Protein 1XHF (pdb70)

Foldseek 3Di:
DAAEEEEADQPVVVVVVVCVLVVVVVHHYHYHQDLVSVVCVVPDDHQEYEEADGPPHGPLVSLLVCVVPDLHAYYEYQPPDDVVQVSSVVSPHPHYHYPPGDSVVVVVVVVVSSVVD/DAAEEEEADQDPVVLVVVCVLVVVVRHHYHYHQDLVSVVCVVPDDHQEYEEADGPDHGVLVSLLVCVVPDLHAYYEYQPPDDVVQVSSVVSPHPHYHYPPGDSVVVVVVVVVSSVVD

CATH classification: 3.40.50.2300

InterPro domains:
  IPR001789 Signal transduction response regulator, receiver domain [PF00072] (6-113)
  IPR001789 Signal transduction response regulator, receiver domain [PS50110] (5-118)
  IPR001789 Signal transduction response regulator, receiver domain [SM00448] (4-114)
  IPR001867 OmpR/PhoB-type DNA-binding domain [PF00486] (156-232)
  IPR001867 OmpR/PhoB-type DNA-binding domain [PS51755] (134-234)
  IPR001867 OmpR/PhoB-type DNA-binding domain [SM00862] (156-232)
  IPR001867 OmpR/PhoB-type DNA-binding domain [cd00383] (142-232)
  IPR011006 CheY-like superfamily [SSF52172] (2-126)
  IPR016032 Signal transduction response regulator, C-terminal effector [SSF46894] (136-234)
  IPR036388 Winged helix-like DNA-binding domain superfamily [G3DSA:1.10.10.10] (125-234)
  IPR039420 Transcriptional regulatory protein WalR-like [PTHR48111] (6-232)

Organism: Escherichia coli (strain K12) (NCBI:txid83333)

B-factor: mean 29.17, std 8.05, range [15.21, 60.65]

Nearest PDB structures (foldseek):
  1nxo-assembly1_A-2  TM=9.312E-01  e=4.079E-11  Streptococcus pneumoniae TIGR4
  1nxs-assembly1_A-2  TM=9.285E-01  e=6.468E-11  Streptococcus pneumoniae TIGR4
  1ys6-assembly1_A  TM=9.002E-01  e=1.526E-09  Mycobacterium tuberculosis
  3eq2-assembly1_A  TM=8.711E-01  e=6.112E-07  Pseudomonas aeruginosa
  5m7n-assembly1_B  TM=8.661E-01  e=7.954E-07  Brucella abortus str. 2308 A

Radius of gyration: 18.22 Å; Cα contacts (8 Å, |Δi|>4): 392; chains: 2; bounding box: 34×49×43 Å

Structure (mmCIF, N/CA/C/O backbone):
data_1XHF
#
_entry.id   1XHF
#
_cell.length_a   86.169
_cell.length_b   86.169
_cell.length_c   213.082
_cell.angle_alpha   90.00
_cell.angle_beta   90.00
_cell.angle_gamma   120.00
#
_symmetry.space_group_name_H-M   'P 65 2 2'
#
loop_
_entity.id
_entity.type
_entity.pdbx_description
1 polymer 'Aerobic respiration control protein arcA'
2 non-polymer 'MAGNESIUM ION'
3 non-polymer 'BERYLLIUM TRIFLUORIDE ION'
4 non-polymer 'BERYLLIUM TETRAFLUORIDE ION'
5 non-polymer 'BERYLLIUM DIFLUORIDE'
6 water water
#
loop_
_atom_site.group_PDB
_atom_site.id
_atom_site.type_symbol
_atom_site.label_atom_id
_atom_site.label_alt_id
_atom_site.label_comp_id
_atom_site.label_asym_id
_atom_site.label_entity_id
_atom_site.label_seq_id
_atom_site.pdbx_PDB_ins_code
_atom_site.Cartn_x
_atom_site.Cartn_y
_atom_site.Cartn_z
_atom_site.occupancy
_atom_site.B_iso_or_equiv
_atom_site.auth_seq_id
_atom_site.auth_comp_id
_atom_site.auth_asym_id
_atom_site.auth_atom_id
_atom_site.pdbx_PDB_model_num
ATOM 1 N N . GLN A 1 2 ? -18.536 19.096 -24.109 1.00 48.72 2 GLN A N 1
ATOM 2 C CA . GLN A 1 2 ? -18.754 17.658 -24.502 1.00 48.33 2 GLN A CA 1
ATOM 3 C C . GLN A 1 2 ? -20.254 17.464 -24.760 1.00 47.53 2 GLN A C 1
ATOM 4 O O . GLN A 1 2 ? -21.083 18.110 -24.098 1.00 48.19 2 GLN A O 1
ATOM 6 N N . THR A 1 3 ? -20.614 16.640 -25.750 1.00 46.41 3 THR A N 1
ATOM 7 C CA . THR A 1 3 ? -22.039 16.332 -25.990 1.00 44.55 3 THR A CA 1
ATOM 8 C C . THR A 1 3 ? -22.413 15.091 -25.159 1.00 41.49 3 THR A C 1
ATOM 9 O O . THR A 1 3 ? -21.671 14.106 -25.145 1.00 39.98 3 THR A O 1
ATOM 13 N N . PRO A 1 4 ? -23.515 15.172 -24.412 1.00 38.72 4 PRO A N 1
ATOM 14 C CA . PRO A 1 4 ? -23.855 14.114 -23.448 1.00 37.03 4 PRO A CA 1
ATOM 15 C C . PRO A 1 4 ? -24.086 12.740 -24.095 1.00 34.55 4 PRO A C 1
ATOM 16 O O . PRO A 1 4 ? -24.759 12.635 -25.110 1.00 33.42 4 PRO A O 1
ATOM 20 N N . HIS A 1 5 ? -23.513 11.708 -23.494 1.00 33.28 5 HIS A N 1
ATOM 21 C CA . HIS A 1 5 ? -23.796 10.313 -23.893 1.00 33.20 5 HIS A CA 1
ATOM 22 C C . HIS A 1 5 ? -24.742 9.606 -22.907 1.00 31.04 5 HIS A C 1
ATOM 23 O O . HIS A 1 5 ? -24.398 9.422 -21.735 1.00 28.78 5 HIS A O 1
ATOM 30 N N . ILE A 1 6 ? -25.920 9.223 -23.408 1.00 29.61 6 ILE A N 1
ATOM 31 C CA . ILE A 1 6 ? -26.960 8.558 -22.620 1.00 28.34 6 ILE A CA 1
ATOM 32 C C . ILE A 1 6 ? -26.961 7.077 -22.964 1.00 27.47 6 ILE A C 1
ATOM 33 O O . ILE A 1 6 ? -26.997 6.739 -24.155 1.00 25.96 6 ILE A O 1
ATOM 38 N N . LEU A 1 7 ? -26.913 6.218 -21.938 1.00 23.55 7 LEU A N 1
ATOM 39 C CA . LEU A 1 7 ? -27.120 4.801 -22.137 1.00 22.50 7 LEU A CA 1
ATOM 40 C C . LEU A 1 7 ? -28.522 4.432 -21.687 1.00 23.15 7 LEU A C 1
ATOM 41 O O . LEU A 1 7 ? -28.838 4.584 -20.496 1.00 23.04 7 LEU A O 1
ATOM 46 N N . ILE A 1 8 ? -29.357 3.951 -22.613 1.00 21.49 8 ILE A N 1
ATOM 47 C CA . ILE A 1 8 ? -30.714 3.565 -22.265 1.00 22.87 8 ILE A CA 1
ATOM 48 C C . ILE A 1 8 ? -30.790 2.027 -22.191 1.00 23.70 8 ILE A C 1
ATOM 49 O O . ILE A 1 8 ? -30.477 1.320 -23.171 1.00 23.62 8 ILE A O 1
ATOM 54 N N . VAL A 1 9 ? -31.166 1.509 -21.026 1.00 22.48 9 VAL A N 1
ATOM 55 C CA . VAL A 1 9 ? -31.236 0.062 -20.821 1.00 20.87 9 VAL A CA 1
ATOM 56 C C . VAL A 1 9 ? -32.700 -0.258 -20.740 1.00 21.31 9 VAL A C 1
ATOM 57 O O . VAL A 1 9 ? -33.354 0.061 -19.733 1.00 21.65 9 VAL A O 1
ATOM 61 N N . GLU A 1 10 ? -33.239 -0.826 -21.815 1.00 20.51 10 GLU A N 1
ATOM 62 C CA . GLU A 1 10 ? -34.692 -0.961 -21.959 1.00 21.26 10 GLU A CA 1
ATOM 63 C C . GLU A 1 10 ? -34.968 -2.088 -22.983 1.00 20.69 10 GLU A C 1
ATOM 64 O O . GLU A 1 10 ? -34.414 -2.086 -24.074 1.00 19.84 10 GLU A O 1
ATOM 70 N N . ASP A 1 11 ? -35.788 -3.063 -22.623 1.00 21.70 11 ASP A N 1
ATOM 71 C CA . ASP A 1 11 ? -35.968 -4.247 -23.466 1.00 22.61 11 ASP A CA 1
ATOM 72 C C . ASP A 1 11 ? -37.236 -4.169 -24.324 1.00 23.98 11 ASP A C 1
ATOM 73 O O . ASP A 1 11 ? -37.443 -5.013 -25.197 1.00 24.67 11 ASP A O 1
ATOM 78 N N . GLU A 1 12 ? -38.107 -3.195 -24.060 1.00 23.41 12 GLU A N 1
ATOM 79 C CA . GLU A 1 12 ? -39.282 -3.051 -24.913 1.00 25.05 12 GLU A CA 1
ATOM 80 C C . GLU A 1 12 ? -38.914 -2.108 -26.043 1.00 25.00 12 GLU A C 1
ATOM 81 O O . GLU A 1 12 ? -38.606 -0.930 -25.809 1.00 22.99 12 GLU A O 1
ATOM 87 N N . LEU A 1 13 ? -38.904 -2.604 -27.275 1.00 24.53 13 LEU A N 1
ATOM 88 C CA . LEU A 1 13 ? -38.274 -1.789 -28.327 1.00 27.47 13 LEU A CA 1
ATOM 89 C C . LEU A 1 13 ? -39.059 -0.528 -28.715 1.00 27.70 13 LEU A C 1
ATOM 90 O O . LEU A 1 13 ? -38.475 0.440 -29.180 1.00 27.35 13 LEU A O 1
ATOM 95 N N . VAL A 1 14 ? -40.371 -0.529 -28.533 1.00 28.80 14 VAL A N 1
ATOM 96 C CA . VAL A 1 14 ? -41.137 0.686 -28.869 1.00 31.14 14 VAL A CA 1
ATOM 97 C C . VAL A 1 14 ? -40.838 1.762 -27.844 1.00 30.73 14 VAL A C 1
ATOM 98 O O . VAL A 1 14 ? -40.531 2.882 -28.212 1.00 31.56 14 VAL A O 1
ATOM 102 N N . THR A 1 15 ? -40.877 1.402 -26.562 1.00 30.28 15 THR A N 1
ATOM 103 C CA . THR A 1 15 ? -40.381 2.298 -25.521 1.00 29.05 15 THR A CA 1
ATOM 104 C C . THR A 1 15 ? -38.964 2.782 -25.788 1.00 30.05 15 THR A C 1
ATOM 105 O O . THR A 1 15 ? -38.671 3.990 -25.678 1.00 30.94 15 THR A O 1
ATOM 109 N N . ARG A 1 16 ? -38.060 1.860 -26.125 1.00 29.14 16 ARG A N 1
ATOM 110 C CA . ARG A 1 16 ? -36.685 2.268 -26.301 1.00 28.25 16 ARG A CA 1
ATOM 111 C C . ARG A 1 16 ? -36.508 3.185 -27.503 1.00 30.75 16 ARG A C 1
ATOM 112 O O . ARG A 1 16 ? -35.641 4.071 -27.490 1.00 31.88 16 ARG A O 1
ATOM 120 N N . ASN A 1 17 ? -37.278 2.933 -28.559 1.00 32.14 17 ASN A N 1
ATOM 121 C CA . ASN A 1 17 ? -37.177 3.742 -29.774 1.00 34.59 17 ASN A CA 1
ATOM 122 C C . ASN A 1 17 ? -37.662 5.169 -29.471 1.00 33.89 17 ASN A C 1
ATOM 123 O O . ASN A 1 17 ? -37.060 6.140 -29.897 1.00 33.36 17 ASN A O 1
ATOM 128 N N . THR A 1 18 ? -38.733 5.259 -28.701 1.00 33.93 18 THR A N 1
ATOM 129 C CA . THR A 1 18 ? -39.271 6.521 -28.236 1.00 34.86 18 THR A CA 1
ATOM 130 C C . THR A 1 18 ? -38.286 7.294 -27.352 1.00 35.90 18 THR A C 1
ATOM 131 O O . THR A 1 18 ? -38.118 8.498 -27.541 1.00 36.32 18 THR A O 1
ATOM 135 N N . LEU A 1 19 ? -37.622 6.606 -26.402 1.00 34.99 19 LEU A N 1
ATOM 136 C CA . LEU A 1 19 ? -36.576 7.238 -25.578 1.00 33.06 19 LEU A CA 1
ATOM 137 C C . LEU A 1 19 ? -35.436 7.716 -26.415 1.00 32.35 19 LEU A C 1
ATOM 138 O O . LEU A 1 19 ? -34.879 8.797 -26.157 1.00 32.13 19 LEU A O 1
ATOM 143 N N . LYS A 1 20 ? -35.040 6.882 -27.369 1.00 31.88 20 LYS A N 1
ATOM 144 C CA . LYS A 1 20 ? -33.942 7.220 -28.257 1.00 34.07 20 LYS A CA 1
ATOM 145 C C . LYS A 1 20 ? -34.257 8.491 -29.043 1.00 34.71 20 LYS A C 1
ATOM 146 O O . LYS A 1 20 ? -33.362 9.254 -29.379 1.00 34.96 20 LYS A O 1
ATOM 152 N N . SER A 1 21 ? -35.530 8.709 -29.348 1.00 35.58 21 SER A N 1
ATOM 153 C CA . SER A 1 21 ? -35.862 9.839 -30.223 1.00 37.36 21 SER A CA 1
ATOM 154 C C . SER A 1 21 ? -36.088 11.070 -29.349 1.00 36.12 21 SER A C 1
ATOM 155 O O . SER A 1 21 ? -35.659 12.177 -29.700 1.00 36.74 21 SER A O 1
ATOM 158 N N . ILE A 1 22 ? -36.714 10.856 -28.190 1.00 34.45 22 ILE A N 1
ATOM 159 C CA . ILE A 1 22 ? -36.758 11.879 -27.165 1.00 33.07 22 ILE A CA 1
ATOM 160 C C . ILE A 1 22 ? -35.367 12.437 -26.871 1.00 33.95 22 ILE A C 1
ATOM 161 O O . ILE A 1 22 ? -35.183 13.661 -26.881 1.00 34.21 22 ILE A O 1
ATOM 166 N N . PHE A 1 23 ? -34.372 11.581 -26.653 1.00 33.09 23 PHE A N 1
ATOM 167 C CA . PHE A 1 23 ? -33.068 12.138 -26.277 1.00 32.93 23 PHE A CA 1
ATOM 168 C C . PHE A 1 23 ? -32.283 12.678 -27.441 1.00 34.42 23 PHE A C 1
ATOM 169 O O . PHE A 1 23 ? -31.436 13.570 -27.259 1.00 34.58 23 PHE A O 1
ATOM 177 N N . GLU A 1 24 ? -32.522 12.131 -28.637 1.00 36.07 24 GLU A N 1
ATOM 178 C CA . GLU A 1 24 ? -31.853 12.673 -29.833 1.00 36.07 24 GLU A CA 1
ATOM 179 C C . GLU A 1 24 ? -32.377 14.078 -30.134 1.00 34.80 24 GLU A C 1
ATOM 180 O O . GLU A 1 24 ? -31.596 14.969 -30.425 1.00 33.94 24 GLU A O 1
ATOM 186 N N . ALA A 1 25 ? -33.687 14.273 -29.972 1.00 34.51 25 ALA A N 1
ATOM 187 C CA . ALA A 1 25 ? -34.298 15.592 -30.029 1.00 35.84 25 ALA A CA 1
ATOM 188 C C . ALA A 1 25 ? -33.709 16.598 -29.017 1.00 37.05 25 ALA A C 1
ATOM 189 O O . ALA A 1 25 ? -34.033 17.813 -29.081 1.00 37.45 25 ALA A O 1
ATOM 191 N N . GLU A 1 26 ? -32.891 16.092 -28.082 1.00 35.77 26 GLU A N 1
ATOM 192 C CA . GLU A 1 26 ? -32.153 16.930 -27.136 1.00 36.47 26 GLU A CA 1
ATOM 193 C C . GLU A 1 26 ? -30.745 17.155 -27.626 1.00 35.34 26 GLU A C 1
ATOM 194 O O . GLU A 1 26 ? -29.982 17.841 -26.986 1.00 35.84 26 GLU A O 1
ATOM 200 N N . GLY A 1 27 ? -30.383 16.564 -28.755 1.00 35.88 27 GLY A N 1
ATOM 201 C CA . GLY A 1 27 ? -29.008 16.684 -29.213 1.00 35.34 27 GLY A CA 1
ATOM 202 C C . GLY A 1 27 ? -28.029 15.735 -28.548 1.00 36.76 27 GLY A C 1
ATOM 203 O O . GLY A 1 27 ? -26.816 15.880 -28.731 1.00 36.80 27 GLY A O 1
ATOM 204 N N . TYR A 1 28 ? -28.532 14.750 -27.788 1.00 35.90 28 TYR A N 1
ATOM 205 C CA . TYR A 1 28 ? -27.646 13.812 -27.110 1.00 34.94 28 TYR A CA 1
ATOM 206 C C . TYR A 1 28 ? -27.275 12.638 -28.039 1.00 34.31 28 TYR A C 1
ATOM 207 O O . TYR A 1 28 ? -28.017 12.310 -28.950 1.00 33.39 28 TYR A O 1
ATOM 216 N N . ASP A 1 29 ? -26.128 12.016 -27.790 1.00 34.49 29 ASP A N 1
ATOM 217 C CA . ASP A 1 29 ? -25.801 10.719 -28.361 1.00 35.76 29 ASP A CA 1
ATOM 218 C C . ASP A 1 29 ? -26.406 9.580 -27.516 1.00 35.79 29 ASP A C 1
ATOM 219 O O . ASP A 1 29 ? -26.186 9.517 -26.307 1.00 35.23 29 ASP A O 1
ATOM 224 N N . VAL A 1 30 ? -27.124 8.667 -28.165 1.00 34.29 30 VAL A N 1
ATOM 225 C CA . VAL A 1 30 ? -27.861 7.638 -27.462 1.00 32.35 30 VAL A CA 1
ATOM 226 C C . VAL A 1 30 ? -27.289 6.258 -27.711 1.00 33.24 30 VAL A C 1
ATOM 227 O O . VAL A 1 30 ? -27.191 5.818 -28.866 1.00 34.03 30 VAL A O 1
ATOM 231 N N . PHE A 1 31 ? -26.894 5.587 -26.627 1.00 32.02 31 PHE A N 1
ATOM 232 C CA . PHE A 1 31 ? -26.479 4.188 -26.650 1.00 31.22 31 PHE A CA 1
ATOM 233 C C . PHE A 1 31 ? -27.589 3.300 -26.071 1.00 31.27 31 PHE A C 1
ATOM 234 O O . PHE A 1 31 ? -28.334 3.731 -25.196 1.00 31.25 31 PHE A O 1
ATOM 242 N N . GLU A 1 32 ? -27.679 2.060 -26.553 1.00 29.35 32 GLU A N 1
ATOM 243 C CA . GLU A 1 32 ? -28.817 1.197 -26.273 1.00 28.36 32 GLU A CA 1
ATOM 244 C C . GLU A 1 32 ? -28.350 -0.164 -25.786 1.00 27.44 32 GLU A C 1
ATOM 245 O O . GLU A 1 32 ? -27.371 -0.708 -26.306 1.00 26.98 32 GLU A O 1
ATOM 251 N N . ALA A 1 33 ? -29.054 -0.701 -24.793 1.00 25.85 33 ALA A N 1
ATOM 252 C CA . ALA A 1 33 ? -28.758 -2.006 -24.208 1.00 24.45 33 ALA A CA 1
ATOM 253 C C . ALA A 1 33 ? -30.089 -2.610 -23.808 1.00 23.72 33 ALA A C 1
ATOM 254 O O . ALA A 1 33 ? -30.997 -1.890 -23.434 1.00 22.57 33 ALA A O 1
ATOM 256 N N . THR A 1 34 ? -30.234 -3.922 -23.933 1.00 22.02 34 THR A N 1
ATOM 257 C CA . THR A 1 34 ? -31.437 -4.573 -23.429 1.00 22.80 34 THR A CA 1
ATOM 258 C C . THR A 1 34 ? -31.158 -5.366 -22.184 1.00 21.65 34 THR A C 1
ATOM 259 O O . THR A 1 34 ? -32.081 -5.929 -21.620 1.00 22.66 34 THR A O 1
ATOM 263 N N . ASP A 1 35 ? -29.893 -5.453 -21.763 1.00 20.91 35 ASP A N 1
ATOM 264 C CA . ASP A 1 35 ? -29.566 -6.228 -20.565 1.00 21.36 35 ASP A CA 1
ATOM 265 C C . ASP A 1 35 ? -28.218 -5.851 -19.995 1.00 21.57 35 ASP A C 1
ATOM 266 O O . ASP A 1 35 ? -27.534 -4.969 -20.503 1.00 22.33 35 ASP A O 1
ATOM 271 N N . GLY A 1 36 ? -27.850 -6.530 -18.923 1.00 21.81 36 GLY A N 1
ATOM 272 C CA . GLY A 1 36 ? -26.654 -6.200 -18.178 1.00 22.50 36 GLY A CA 1
ATOM 273 C C . GLY A 1 36 ? -25.371 -6.516 -18.896 1.00 23.91 36 GLY A C 1
ATOM 274 O O . GLY A 1 36 ? -24.439 -5.741 -18.785 1.00 24.81 36 GLY A O 1
ATOM 275 N N . ALA A 1 37 ? -25.307 -7.639 -19.624 1.00 23.61 37 ALA A N 1
ATOM 276 C CA . ALA A 1 37 ? -24.132 -7.947 -20.451 1.00 23.02 37 ALA A CA 1
ATOM 277 C C . ALA A 1 37 ? -23.881 -6.854 -21.478 1.00 22.74 37 ALA A C 1
ATOM 278 O O . ALA A 1 37 ? -22.769 -6.391 -21.613 1.00 24.00 37 ALA A O 1
ATOM 280 N N . GLU A 1 38 ? -24.920 -6.401 -22.174 1.00 22.99 38 GLU A N 1
ATOM 281 C CA . GLU A 1 38 ? -24.738 -5.310 -23.150 1.00 25.66 38 GLU A CA 1
ATOM 282 C C . GLU A 1 38 ? -24.413 -3.975 -22.457 1.00 26.39 38 GLU A C 1
ATOM 283 O O . GLU A 1 38 ? -23.536 -3.219 -22.908 1.00 24.06 38 GLU A O 1
ATOM 297 N N . HIS A 1 40 ? -22.802 -3.500 -19.582 1.00 27.56 40 HIS A N 1
ATOM 298 C CA . HIS A 1 40 ? -21.411 -3.519 -19.123 1.00 30.77 40 HIS A CA 1
ATOM 299 C C . HIS A 1 40 ? -20.420 -3.337 -20.281 1.00 32.12 40 HIS A C 1
ATOM 300 O O . HIS A 1 40 ? -19.410 -2.638 -20.146 1.00 32.71 40 HIS A O 1
ATOM 307 N N . GLN A 1 41 ? -20.723 -3.923 -21.435 1.00 32.55 41 GLN A N 1
ATOM 308 C CA . GLN A 1 41 ? -19.893 -3.720 -22.614 1.00 33.08 41 GLN A CA 1
ATOM 309 C C . GLN A 1 41 ? -19.885 -2.260 -23.075 1.00 32.56 41 GLN A C 1
ATOM 310 O O . GLN A 1 41 ? -18.847 -1.739 -23.460 1.00 33.14 41 GLN A O 1
ATOM 316 N N . ILE A 1 42 ? -21.035 -1.604 -23.074 1.00 30.95 42 ILE A N 1
ATOM 317 C CA . ILE A 1 42 ? -21.069 -0.208 -23.510 1.00 30.00 42 ILE A CA 1
ATOM 318 C C . ILE A 1 42 ? -20.364 0.694 -22.504 1.00 30.82 42 ILE A C 1
ATOM 319 O O . ILE A 1 42 ? -19.716 1.649 -22.893 1.00 29.47 42 ILE A O 1
ATOM 324 N N . LEU A 1 43 ? -20.483 0.382 -21.215 1.00 31.68 43 LEU A N 1
ATOM 325 C CA . LEU A 1 43 ? -19.762 1.145 -20.188 1.00 34.33 43 LEU A CA 1
ATOM 326 C C . LEU A 1 43 ? -18.223 1.029 -20.297 1.00 36.45 43 LEU A C 1
ATOM 327 O O . LEU A 1 43 ? -17.517 2.017 -20.022 1.00 37.51 43 LEU A O 1
ATOM 332 N N . SER A 1 44 ? -17.704 -0.152 -20.662 1.00 38.14 44 SER A N 1
ATOM 333 C CA . SER A 1 44 ? -16.244 -0.297 -20.856 1.00 39.64 44 SER A CA 1
ATOM 334 C C . SER A 1 44 ? -15.734 0.370 -22.129 1.00 39.70 44 SER A C 1
ATOM 335 O O . SER A 1 44 ? -14.593 0.756 -22.171 1.00 40.94 44 SER A O 1
ATOM 338 N N . GLU A 1 45 ? -16.559 0.496 -23.160 1.00 39.53 45 GLU A N 1
ATOM 339 C CA . GLU A 1 45 ? -16.086 0.973 -24.458 1.00 40.73 45 GLU A CA 1
ATOM 340 C C . GLU A 1 45 ? -16.320 2.473 -24.669 1.00 41.09 45 GLU A C 1
ATOM 341 O O . GLU A 1 45 ? -15.631 3.118 -25.465 1.00 41.32 45 GLU A O 1
ATOM 347 N N . TYR A 1 46 ? -17.328 3.030 -24.010 1.00 39.36 46 TYR A N 1
ATOM 348 C CA . TYR A 1 46 ? -17.675 4.413 -24.265 1.00 39.42 46 TYR A CA 1
ATOM 349 C C . TYR A 1 46 ? -17.730 5.187 -22.981 1.00 39.33 46 TYR A C 1
ATOM 350 O O . TYR A 1 46 ? -17.736 4.612 -21.889 1.00 39.08 46 TYR A O 1
ATOM 359 N N . ASP A 1 47 ? -17.774 6.505 -23.135 1.00 39.59 47 ASP A N 1
ATOM 360 C CA . ASP A 1 47 ? -17.970 7.418 -22.018 1.00 39.55 47 ASP A CA 1
ATOM 361 C C . ASP A 1 47 ? -19.424 7.782 -21.839 1.00 36.33 47 ASP A C 1
ATOM 362 O O . ASP A 1 47 ? -20.013 8.504 -22.658 1.00 37.65 47 ASP A O 1
ATOM 367 N N . ILE A 1 48 ? -20.015 7.273 -20.772 1.00 32.37 48 ILE A N 1
ATOM 368 C CA . ILE A 1 48 ? -21.456 7.416 -20.592 1.00 28.38 48 ILE A CA 1
ATOM 369 C C . ILE A 1 48 ? -21.683 8.412 -19.471 1.00 27.01 48 ILE A C 1
ATOM 370 O O . ILE A 1 48 ? -21.078 8.291 -18.411 1.00 26.24 48 ILE A O 1
ATOM 375 N N . ASN A 1 49 ? -22.539 9.394 -19.714 1.00 26.06 49 ASN A N 1
ATOM 376 C CA . ASN A 1 49 ? -22.812 10.441 -18.712 1.00 27.08 49 ASN A CA 1
ATOM 377 C C . ASN A 1 49 ? -24.098 10.206 -17.916 1.00 25.60 49 ASN A C 1
ATOM 378 O O . ASN A 1 49 ? -24.241 10.723 -16.833 1.00 27.27 49 ASN A O 1
ATOM 383 N N . LEU A 1 50 ? -25.014 9.426 -18.464 1.00 24.77 50 LEU A N 1
ATOM 384 C CA . LEU A 1 50 ? -26.293 9.162 -17.817 1.00 23.96 50 LEU A CA 1
ATOM 385 C C . LEU A 1 50 ? -26.789 7.766 -18.244 1.00 23.24 50 LEU A C 1
ATOM 386 O O . LEU A 1 50 ? -26.749 7.421 -19.436 1.00 20.88 50 LEU A O 1
ATOM 391 N N . VAL A 1 51 ? -27.274 6.997 -17.272 1.00 22.65 51 VAL A N 1
ATOM 392 C CA . VAL A 1 51 ? -27.898 5.704 -17.529 1.00 20.77 51 VAL A CA 1
ATOM 393 C C . VAL A 1 51 ? -29.372 5.815 -17.205 1.00 20.08 51 VAL A C 1
ATOM 394 O O . VAL A 1 51 ? -29.746 6.282 -16.126 1.00 20.18 51 VAL A O 1
ATOM 398 N N . ILE A 1 52 ? -30.222 5.451 -18.153 1.00 19.55 52 ILE A N 1
ATOM 399 C CA . ILE A 1 52 ? -31.646 5.376 -17.910 1.00 19.06 52 ILE A CA 1
ATOM 400 C C . ILE A 1 52 ? -31.940 3.876 -17.804 1.00 19.66 52 ILE A C 1
ATOM 401 O O . ILE A 1 52 ? -31.677 3.122 -18.742 1.00 16.81 52 ILE A O 1
ATOM 414 N N . ASP A 1 54 ? -34.417 0.620 -17.059 1.00 19.52 54 ASP A N 1
ATOM 415 C CA . ASP A 1 54 ? -35.686 -0.059 -16.928 1.00 20.02 54 ASP A CA 1
ATOM 416 C C . ASP A 1 54 ? -35.529 -1.155 -15.862 1.00 20.08 54 ASP A C 1
ATOM 417 O O . ASP A 1 54 ? -34.424 -1.531 -15.546 1.00 20.01 54 ASP A O 1
ATOM 422 N N . ILE A 1 55 ? -36.609 -1.630 -15.252 1.00 19.80 55 ILE A N 1
ATOM 423 C CA . ILE A 1 55 ? -36.454 -2.638 -14.204 1.00 20.18 55 ILE A CA 1
ATOM 424 C C . ILE A 1 55 ? -36.696 -4.075 -14.697 1.00 22.30 55 ILE A C 1
ATOM 425 O O . ILE A 1 55 ? -35.868 -4.930 -14.464 1.00 20.84 55 ILE A O 1
ATOM 430 N N . ASN A 1 56 ? -37.808 -4.326 -15.392 1.00 23.05 56 ASN A N 1
ATOM 431 C CA . ASN A 1 56 ? -38.110 -5.668 -15.891 1.00 25.17 56 ASN A CA 1
ATOM 432 C C . ASN A 1 56 ? -37.369 -5.839 -17.188 1.00 24.02 56 ASN A C 1
ATOM 433 O O . ASN A 1 56 ? -37.686 -5.162 -18.196 1.00 21.74 56 ASN A O 1
ATOM 438 N N . LEU A 1 57 ? -36.361 -6.704 -17.142 1.00 21.97 57 LEU A N 1
ATOM 439 C CA . LEU A 1 57 ? -35.429 -6.894 -18.240 1.00 22.48 57 LEU A CA 1
ATOM 440 C C . LEU A 1 57 ? -35.263 -8.411 -18.482 1.00 25.04 57 LEU A C 1
ATOM 441 O O . LEU A 1 57 ? -35.702 -9.239 -17.654 1.00 25.30 57 LEU A O 1
ATOM 446 N N . PRO A 1 58 ? -34.641 -8.803 -19.589 1.00 25.58 58 PRO A N 1
ATOM 447 C CA . PRO A 1 58 ? -34.319 -10.230 -19.757 1.00 27.52 58 PRO A CA 1
ATOM 448 C C . PRO A 1 58 ? -33.077 -10.454 -18.885 1.00 28.78 58 PRO A C 1
ATOM 449 O O . PRO A 1 58 ? -32.153 -9.616 -18.856 1.00 32.28 58 PRO A O 1
ATOM 453 N N . GLY A 1 59 ? -33.021 -11.518 -18.126 1.00 28.47 59 GLY A N 1
ATOM 454 C CA . GLY A 1 59 ? -31.856 -11.653 -17.258 1.00 24.11 59 GLY A CA 1
ATOM 455 C C . GLY A 1 59 ? -32.020 -10.894 -15.950 1.00 22.05 59 GLY A C 1
ATOM 456 O O . GLY A 1 59 ? -33.094 -10.858 -15.376 1.00 21.98 59 GLY A O 1
ATOM 457 N N . LYS A 1 60 ? -30.946 -10.315 -15.451 1.00 20.85 60 LYS A N 1
ATOM 458 C CA . LYS A 1 60 ? -31.005 -9.620 -14.166 1.00 22.96 60 LYS A CA 1
ATOM 459 C C . LYS A 1 60 ? -31.937 -8.403 -14.239 1.00 22.43 60 LYS A C 1
ATOM 460 O O . LYS A 1 60 ? -31.957 -7.690 -15.266 1.00 20.80 60 LYS A O 1
ATOM 466 N N . ASN A 1 61 ? -32.704 -8.162 -13.171 1.00 20.14 61 ASN A N 1
ATOM 467 C CA . ASN A 1 61 ? -33.574 -6.985 -13.160 1.00 19.03 61 ASN A CA 1
ATOM 468 C C . ASN A 1 61 ? -32.741 -5.705 -12.966 1.00 17.20 61 ASN A C 1
ATOM 469 O O . ASN A 1 61 ? -31.626 -5.746 -12.432 1.00 15.40 61 ASN A O 1
ATOM 474 N N . GLY A 1 62 ? -33.294 -4.578 -13.391 1.00 16.73 62 GLY A N 1
ATOM 475 C CA . GLY A 1 62 ? -32.607 -3.291 -13.333 1.00 16.79 62 GLY A CA 1
ATOM 476 C C . GLY A 1 62 ? -32.282 -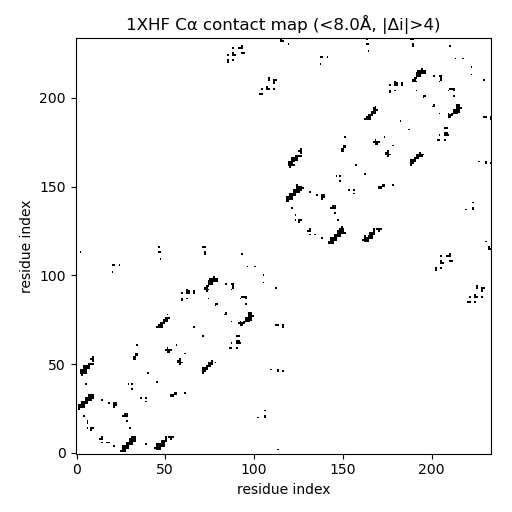2.750 -11.944 1.00 18.66 62 GLY A C 1
ATOM 477 O O . GLY A 1 62 ? -31.359 -1.949 -11.831 1.00 19.60 62 GLY A O 1
ATOM 478 N N . LEU A 1 63 ? -33.012 -3.160 -10.900 1.00 17.64 63 LEU A N 1
ATOM 479 C CA . LEU A 1 63 ? -32.648 -2.750 -9.523 1.00 18.70 63 LEU A CA 1
ATOM 480 C C . LEU A 1 63 ? -31.318 -3.399 -9.176 1.00 19.01 63 LEU A C 1
ATOM 481 O O . LEU A 1 63 ? -30.387 -2.734 -8.660 1.00 17.97 63 LEU A O 1
ATOM 486 N N . LEU A 1 64 ? -31.213 -4.701 -9.483 1.00 18.66 64 LEU A N 1
ATOM 487 C CA . LEU A 1 64 ? -29.962 -5.424 -9.243 1.00 19.94 64 LEU A CA 1
ATOM 488 C C . LEU A 1 64 ? -28.810 -4.870 -10.110 1.00 20.97 64 LEU A C 1
ATOM 489 O O . LEU A 1 64 ? -27.707 -4.665 -9.610 1.00 21.70 64 LEU A O 1
ATOM 494 N N . LEU A 1 65 ? -29.073 -4.588 -11.400 1.00 21.16 65 LEU A N 1
ATOM 495 C CA . LEU A 1 65 ? -28.036 -4.033 -12.260 1.00 20.21 65 LEU A CA 1
ATOM 496 C C . LEU A 1 65 ? -27.566 -2.648 -11.752 1.00 21.52 65 LEU A C 1
ATOM 497 O O . LEU A 1 65 ? -26.364 -2.313 -11.815 1.00 21.28 65 LEU A O 1
ATOM 502 N N . ALA A 1 66 ? -28.509 -1.839 -11.257 1.00 20.79 66 ALA A N 1
ATOM 503 C CA . ALA A 1 66 ? -28.162 -0.538 -10.676 1.00 22.76 66 ALA A CA 1
ATOM 504 C C . ALA A 1 66 ? -27.263 -0.700 -9.429 1.00 23.39 66 ALA A C 1
ATOM 505 O O . ALA A 1 66 ? -26.336 0.077 -9.208 1.00 22.44 66 ALA A O 1
ATOM 507 N N . ARG A 1 67 ? -27.582 -1.694 -8.606 1.00 23.62 67 ARG A N 1
ATOM 508 C CA . ARG A 1 67 ? -26.810 -1.979 -7.393 1.00 26.70 67 ARG A CA 1
ATOM 509 C C . ARG A 1 67 ? -25.367 -2.380 -7.755 1.00 27.58 67 ARG A C 1
ATOM 510 O O . ARG A 1 67 ? -24.396 -1.859 -7.202 1.00 27.50 67 ARG A O 1
ATOM 518 N N . GLU A 1 68 ? -25.233 -3.269 -8.726 1.00 29.77 68 GLU A N 1
ATOM 519 C CA . GLU A 1 68 ? -23.913 -3.654 -9.233 1.00 32.73 68 GLU A CA 1
ATOM 520 C C . GLU A 1 68 ? -23.168 -2.462 -9.794 1.00 33.71 68 GLU A C 1
ATOM 521 O O . GLU A 1 68 ? -21.989 -2.271 -9.491 1.00 33.04 68 GLU A O 1
ATOM 527 N N . LEU A 1 69 ? -23.856 -1.673 -10.623 1.00 33.74 69 LEU A N 1
ATOM 528 C CA . LEU A 1 69 ? -23.277 -0.470 -11.211 1.00 33.54 69 LEU A CA 1
ATOM 529 C C . LEU A 1 69 ? -22.776 0.467 -10.126 1.00 34.42 69 LEU A C 1
ATOM 530 O O . LEU A 1 69 ? -21.664 0.996 -10.207 1.00 34.74 69 LEU A O 1
ATOM 535 N N . ARG A 1 70 ? -23.577 0.662 -9.089 1.00 35.05 70 ARG A N 1
ATOM 536 C CA . ARG A 1 70 ? -23.200 1.592 -8.029 1.00 37.01 70 ARG A CA 1
ATOM 537 C C . ARG A 1 70 ? -21.985 1.175 -7.231 1.00 40.61 70 ARG A C 1
ATOM 538 O O . ARG A 1 70 ? -21.341 2.015 -6.599 1.00 40.55 70 ARG A O 1
ATOM 546 N N . GLU A 1 71 ? -21.661 -0.113 -7.261 1.00 44.30 71 GLU A N 1
ATOM 547 C CA . GLU A 1 71 ? -20.466 -0.590 -6.578 1.00 48.81 71 GLU A CA 1
ATOM 548 C C . GLU A 1 71 ? -19.221 -0.287 -7.430 1.00 49.11 71 GLU A C 1
ATOM 549 O O . GLU A 1 71 ? -18.097 -0.310 -6.943 1.00 49.62 71 GLU A O 1
ATOM 555 N N . GLN A 1 72 ? -19.435 0.026 -8.703 1.00 48.38 72 GLN A N 1
ATOM 556 C CA . GLN A 1 72 ? -18.326 0.301 -9.600 1.00 47.93 72 GLN A CA 1
ATOM 557 C C . GLN A 1 72 ? -18.223 1.769 -10.036 1.00 46.14 72 GLN A C 1
ATOM 558 O O . GLN A 1 72 ? -17.183 2.188 -10.557 1.00 45.64 72 GLN A O 1
ATOM 564 N N . ALA A 1 73 ? -19.296 2.542 -9.853 1.00 42.88 73 ALA A N 1
ATOM 565 C CA . ALA A 1 73 ? -19.391 3.842 -10.518 1.00 40.40 73 ALA A CA 1
ATOM 566 C C . ALA A 1 73 ? -20.452 4.790 -9.947 1.00 39.32 73 ALA A C 1
ATOM 567 O O . ALA A 1 73 ? -21.534 4.368 -9.527 1.00 38.58 73 ALA A O 1
ATOM 569 N N . ASN A 1 74 ? -20.132 6.079 -9.970 1.00 38.28 74 ASN A N 1
ATOM 570 C CA . ASN A 1 74 ? -21.009 7.130 -9.463 1.00 36.67 74 ASN A CA 1
ATOM 571 C C . ASN A 1 74 ? -21.811 7.797 -10.565 1.00 33.34 74 ASN A C 1
ATOM 572 O O . ASN A 1 74 ? -22.454 8.828 -10.332 1.00 31.44 74 ASN A O 1
ATOM 577 N N . VAL A 1 75 ? -21.734 7.236 -11.770 1.00 29.83 75 VAL A N 1
ATOM 578 C CA . VAL A 1 75 ? -22.453 7.776 -12.936 1.00 26.80 75 VAL A CA 1
ATOM 579 C C . VAL A 1 75 ? -23.937 8.157 -12.647 1.00 24.76 75 VAL A C 1
ATOM 580 O O . VAL A 1 75 ? -24.648 7.495 -11.897 1.00 22.16 75 VAL A O 1
ATOM 584 N N . ALA A 1 76 ? -24.396 9.232 -13.266 1.00 23.85 76 ALA A N 1
ATOM 585 C CA . ALA A 1 76 ? -25.781 9.661 -13.140 1.00 22.79 76 ALA A CA 1
ATOM 586 C C . ALA A 1 76 ? -26.731 8.530 -13.568 1.00 22.70 76 ALA A C 1
ATOM 587 O O . ALA A 1 76 ? -26.520 7.871 -14.613 1.00 21.60 76 ALA A O 1
ATOM 589 N N . LEU A 1 77 ? -27.770 8.304 -12.766 1.00 21.19 77 LEU A N 1
ATOM 590 C CA . LEU A 1 77 ? -28.663 7.195 -13.016 1.00 21.14 77 LEU A CA 1
ATOM 591 C C . LEU A 1 77 ? -30.120 7.520 -12.720 1.00 19.80 77 LEU A C 1
ATOM 592 O O . LEU A 1 77 ? -30.446 7.990 -11.644 1.00 17.61 77 LEU A O 1
ATOM 605 N N . PHE A 1 79 ? -33.993 5.644 -12.950 1.00 16.57 79 PHE A N 1
ATOM 606 C CA . PHE A 1 79 ? -34.898 4.585 -13.328 1.00 17.99 79 PHE A CA 1
ATOM 607 C C . PHE A 1 79 ? -36.023 5.182 -14.107 1.00 20.57 79 PHE A C 1
ATOM 608 O O . PHE A 1 79 ? -36.515 6.305 -13.798 1.00 18.75 79 PHE A O 1
ATOM 616 N N . LEU A 1 80 ? -36.429 4.438 -15.131 1.00 21.54 80 LEU A N 1
ATOM 617 C CA . LEU A 1 80 ? -37.584 4.801 -15.924 1.00 21.81 80 LEU A CA 1
ATOM 618 C C . LEU A 1 80 ? -38.294 3.482 -16.196 1.00 21.42 80 LEU A C 1
ATOM 619 O O . LEU A 1 80 ? -37.786 2.623 -16.944 1.00 19.77 80 LEU A O 1
ATOM 624 N N . THR A 1 81 ? -39.456 3.316 -15.574 1.00 22.18 81 THR A N 1
ATOM 625 C CA . THR A 1 81 ? -40.030 1.984 -15.406 1.00 22.81 81 THR A CA 1
ATOM 626 C C . THR A 1 81 ? -41.547 1.963 -15.180 1.00 24.25 81 THR A C 1
ATOM 627 O O . THR A 1 81 ? -42.088 2.840 -14.515 1.00 24.04 81 THR A O 1
ATOM 631 N N . GLY A 1 82 ? -42.228 0.923 -15.687 1.00 26.12 82 GLY A N 1
ATOM 632 C CA . GLY A 1 82 ? -43.638 0.686 -15.369 1.00 26.04 82 GLY A CA 1
ATOM 633 C C . GLY A 1 82 ? -43.877 0.131 -13.963 1.00 28.19 82 GLY A C 1
ATOM 634 O O . GLY A 1 82 ? -45.012 -0.169 -13.588 1.00 29.23 82 GLY A O 1
ATOM 635 N N . ARG A 1 83 ? -42.830 -0.022 -13.167 1.00 27.76 83 ARG A N 1
ATOM 636 C CA . ARG A 1 83 ? -43.028 -0.402 -11.759 1.00 31.46 83 ARG A CA 1
ATOM 637 C C . ARG A 1 83 ? -43.447 0.820 -10.941 1.00 31.90 83 ARG A C 1
ATOM 638 O O . ARG A 1 83 ? -42.616 1.433 -10.237 1.00 31.00 83 ARG A O 1
ATOM 646 N N . ASP A 1 84 ? -44.721 1.182 -11.062 1.00 32.06 84 ASP A N 1
ATOM 647 C CA . ASP A 1 84 ? -45.271 2.343 -10.356 1.00 33.61 84 ASP A CA 1
ATOM 648 C C . ASP A 1 84 ? -45.806 1.848 -9.022 1.00 32.65 84 ASP A C 1
ATOM 649 O O . ASP A 1 84 ? -47.018 1.702 -8.863 1.00 32.54 84 ASP A O 1
ATOM 654 N N . ASN A 1 85 ? -44.910 1.533 -8.092 1.00 30.20 85 ASN A N 1
ATOM 655 C CA . ASN A 1 85 ? -45.316 1.174 -6.740 1.00 29.77 85 ASN A CA 1
ATOM 656 C C . ASN A 1 85 ? -44.296 1.740 -5.781 1.00 28.73 85 ASN A C 1
ATOM 657 O O . ASN A 1 85 ? -43.157 2.034 -6.155 1.00 25.99 85 ASN A O 1
ATOM 662 N N . GLU A 1 86 ? -44.713 1.907 -4.544 1.00 27.60 86 GLU A N 1
ATOM 663 C CA . GLU A 1 86 ? -43.926 2.662 -3.599 1.00 28.13 86 GLU A CA 1
ATOM 664 C C . GLU A 1 86 ? -42.686 1.882 -3.192 1.00 26.15 86 GLU A C 1
ATOM 665 O O . GLU A 1 86 ? -41.630 2.469 -2.923 1.00 24.26 86 GLU A O 1
ATOM 671 N N . VAL A 1 87 ? -42.812 0.562 -3.104 1.00 22.80 87 VAL A N 1
ATOM 672 C CA . VAL A 1 87 ? -41.661 -0.263 -2.717 1.00 22.77 87 VAL A CA 1
ATOM 673 C C . VAL A 1 87 ? -40.498 -0.168 -3.705 1.00 22.55 87 VAL A C 1
ATOM 674 O O . VAL A 1 87 ? -39.346 0.087 -3.313 1.00 22.19 87 VAL A O 1
ATOM 678 N N . ASP A 1 88 ? -40.788 -0.342 -4.991 1.00 21.58 88 ASP A N 1
ATOM 679 C CA . ASP A 1 88 ? -39.718 -0.316 -5.980 1.00 21.17 88 ASP A CA 1
ATOM 680 C C . ASP A 1 88 ? -39.126 1.069 -6.163 1.00 19.32 88 ASP A C 1
ATOM 681 O O . ASP A 1 88 ? -37.929 1.196 -6.393 1.00 18.09 88 ASP A O 1
ATOM 686 N N . LYS A 1 89 ? -39.970 2.088 -6.065 1.00 19.43 89 LYS A N 1
ATOM 687 C CA . LYS A 1 89 ? -39.501 3.480 -6.095 1.00 22.45 89 LYS A CA 1
ATOM 688 C C . LYS A 1 89 ? -38.479 3.736 -4.983 1.00 20.91 89 LYS A C 1
ATOM 689 O O . LYS A 1 89 ? -37.336 4.165 -5.237 1.00 20.41 89 LYS A O 1
ATOM 695 N N . ILE A 1 90 ? -38.891 3.455 -3.757 1.00 20.04 90 ILE A N 1
ATOM 696 C CA . ILE A 1 90 ? -38.020 3.630 -2.618 1.00 21.54 90 ILE A CA 1
ATOM 697 C C . ILE A 1 90 ? -36.782 2.792 -2.703 1.00 20.34 90 ILE A C 1
ATOM 698 O O . ILE A 1 90 ? -35.717 3.272 -2.372 1.00 19.08 90 ILE A O 1
ATOM 703 N N . LEU A 1 91 ? -36.893 1.544 -3.177 1.00 18.89 91 LEU A N 1
ATOM 704 C CA . LEU A 1 91 ? -35.703 0.721 -3.340 1.00 18.25 91 LEU A CA 1
ATOM 705 C C . LEU A 1 91 ? -34.729 1.269 -4.363 1.00 17.36 91 LEU A C 1
ATOM 706 O O . LEU A 1 91 ? -33.514 1.194 -4.177 1.00 17.46 91 LEU A O 1
ATOM 711 N N . GLY A 1 92 ? -35.253 1.708 -5.498 1.00 16.91 92 GLY A N 1
ATOM 712 C CA . GLY A 1 92 ? -34.389 2.241 -6.536 1.00 16.40 92 GLY A CA 1
ATOM 713 C C . GLY A 1 92 ? -33.622 3.466 -6.069 1.00 17.46 92 GLY A C 1
ATOM 714 O O . GLY A 1 92 ? -32.441 3.620 -6.373 1.00 16.44 92 GLY A O 1
ATOM 715 N N . LEU A 1 93 ? -34.307 4.358 -5.360 1.00 18.03 93 LEU A N 1
ATOM 716 C CA . LEU A 1 93 ? -33.651 5.532 -4.773 1.00 18.19 93 LEU A CA 1
ATOM 717 C C . LEU A 1 93 ? -32.633 5.109 -3.712 1.00 18.37 93 LEU A C 1
ATOM 718 O O . LEU A 1 93 ? -31.479 5.582 -3.724 1.00 18.03 93 LEU A O 1
ATOM 723 N N . GLU A 1 94 ? -33.033 4.202 -2.820 1.00 17.32 94 GLU A N 1
ATOM 724 C CA . GLU A 1 94 ? -32.107 3.712 -1.791 1.00 17.29 94 GLU A CA 1
ATOM 725 C C . GLU A 1 94 ? -30.838 3.136 -2.415 1.00 17.63 94 GLU A C 1
ATOM 726 O O . GLU A 1 94 ? -29.729 3.360 -1.931 1.00 18.11 94 GLU A O 1
ATOM 732 N N . ILE A 1 95 ? -30.985 2.390 -3.498 1.00 18.34 95 ILE A N 1
ATOM 733 C CA . ILE A 1 95 ? -29.822 1.782 -4.159 1.00 19.56 95 ILE A CA 1
ATOM 734 C C . ILE A 1 95 ? -28.879 2.884 -4.715 1.00 21.02 95 ILE A C 1
ATOM 735 O O . ILE A 1 95 ? -27.703 2.636 -4.961 1.00 20.94 95 ILE A O 1
ATOM 740 N N . GLY A 1 96 ? -29.399 4.111 -4.888 1.00 20.58 96 GLY A N 1
ATOM 741 C CA . GLY A 1 96 ? -28.571 5.244 -5.296 1.00 19.91 96 GLY A CA 1
ATOM 742 C C . GLY A 1 96 ? -28.898 5.854 -6.655 1.00 20.47 96 GLY A C 1
ATOM 743 O O . GLY A 1 96 ? -28.079 6.589 -7.208 1.00 20.64 96 GLY A O 1
ATOM 744 N N . ALA A 1 97 ? -30.067 5.526 -7.223 1.00 20.32 97 ALA A N 1
ATOM 745 C CA . ALA A 1 97 ? -30.523 6.209 -8.430 1.00 19.59 97 ALA A CA 1
ATOM 746 C C . ALA A 1 97 ? -30.788 7.672 -8.060 1.00 21.06 97 ALA A C 1
ATOM 747 O O . ALA A 1 97 ? -31.384 7.960 -7.011 1.00 19.96 97 ALA A O 1
ATOM 749 N N . ASP A 1 98 ? -30.318 8.578 -8.914 1.00 20.05 98 ASP A N 1
ATOM 750 C CA . ASP A 1 98 ? -30.613 9.997 -8.757 1.00 21.30 98 ASP A CA 1
ATOM 751 C C . ASP A 1 98 ? -32.079 10.330 -9.006 1.00 20.72 98 ASP A C 1
ATOM 752 O O . ASP A 1 98 ? -32.581 11.348 -8.528 1.00 20.40 98 ASP A O 1
ATOM 757 N N . ASP A 1 99 ? -32.772 9.512 -9.770 1.00 20.50 99 ASP A N 1
ATOM 758 C CA . ASP A 1 99 ? -34.199 9.726 -9.906 1.00 20.91 99 ASP A CA 1
ATOM 759 C C . ASP A 1 99 ? -34.914 8.446 -10.224 1.00 19.85 99 ASP A C 1
ATOM 760 O O . ASP A 1 99 ? -34.297 7.461 -10.586 1.00 18.58 99 ASP A O 1
ATOM 765 N N . TYR A 1 100 ? -36.227 8.491 -10.148 1.00 17.63 100 TYR A N 1
ATOM 766 C CA . TYR A 1 100 ? -37.044 7.340 -10.439 1.00 21.11 100 TYR A CA 1
ATOM 767 C C . TYR A 1 100 ? -38.310 7.834 -11.103 1.00 21.85 100 TYR A C 1
ATOM 768 O O . TYR A 1 100 ? -39.084 8.542 -10.473 1.00 21.80 100 TYR A O 1
ATOM 777 N N . ILE A 1 101 ? -38.527 7.451 -12.355 1.00 22.10 101 ILE A N 1
ATOM 778 C CA . ILE A 1 101 ? -39.628 7.983 -13.126 1.00 22.90 101 ILE A CA 1
ATOM 779 C C . ILE A 1 101 ? -40.486 6.846 -13.627 1.00 24.18 101 ILE A C 1
ATOM 780 O O . ILE A 1 101 ? -39.968 5.822 -14.077 1.00 24.01 101 ILE A O 1
ATOM 785 N N . THR A 1 102 ? -41.802 6.994 -13.527 1.00 23.67 102 THR A N 1
ATOM 786 C CA . THR A 1 102 ? -42.681 5.906 -13.936 1.00 25.59 102 THR A CA 1
ATOM 787 C C . THR A 1 102 ? -43.224 6.116 -15.322 1.00 27.03 102 THR A C 1
ATOM 788 O O . THR A 1 102 ? -43.374 7.246 -15.786 1.00 26.33 102 THR A O 1
ATOM 792 N N . LYS A 1 103 ? -43.499 5.003 -15.987 1.00 28.56 103 LYS A N 1
ATOM 793 C CA . LYS A 1 103 ? -44.246 4.985 -17.249 1.00 30.52 103 LYS A CA 1
ATOM 794 C C . LYS A 1 103 ? -45.709 4.824 -16.889 1.00 30.48 103 LYS A C 1
ATOM 795 O O . LYS A 1 103 ? -46.029 4.073 -15.960 1.00 31.38 103 LYS A O 1
ATOM 801 N N . PRO A 1 104 ? -46.609 5.505 -17.597 1.00 31.45 104 PRO A N 1
ATOM 802 C CA . PRO A 1 104 ? -46.278 6.450 -18.680 1.00 31.44 104 PRO A CA 1
ATOM 803 C C . PRO A 1 104 ? -45.694 7.764 -18.158 1.00 30.58 104 PRO A C 1
ATOM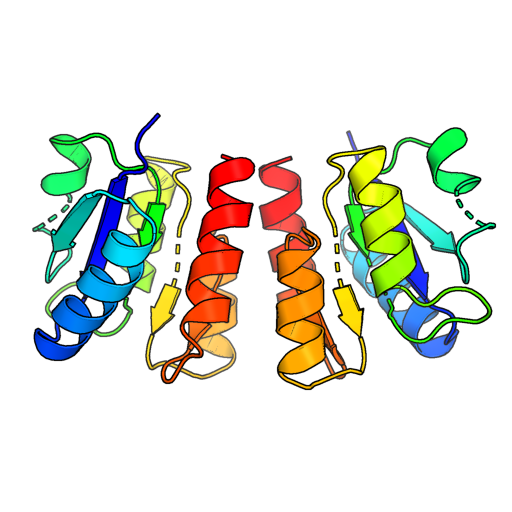 804 O O . PRO A 1 104 ? -45.995 8.198 -17.035 1.00 30.34 104 PRO A O 1
ATOM 808 N N . PHE A 1 105 ? -44.868 8.401 -18.976 1.00 30.92 105 PHE A N 1
ATOM 809 C CA . PHE A 1 105 ? -44.107 9.559 -18.512 1.00 31.80 105 PHE A CA 1
ATOM 810 C C . PHE A 1 105 ? -44.325 10.787 -19.395 1.00 31.99 105 PHE A C 1
ATOM 811 O O . PHE A 1 105 ? -44.635 10.656 -20.585 1.00 31.49 105 PHE A O 1
ATOM 819 N N . ASN A 1 106 ? -44.144 11.975 -18.816 1.00 31.78 106 ASN A N 1
ATOM 820 C CA . ASN A 1 106 ? -44.066 13.196 -19.623 1.00 31.34 106 ASN A CA 1
ATOM 821 C C . ASN A 1 106 ? -42.651 13.369 -20.149 1.00 30.16 106 ASN A C 1
ATOM 822 O O . ASN A 1 106 ? -41.693 13.457 -19.378 1.00 29.33 106 ASN A O 1
ATOM 827 N N . PRO A 1 107 ? -42.498 13.382 -21.465 1.00 29.95 107 PRO A N 1
ATOM 828 C CA . PRO A 1 107 ? -41.166 13.490 -22.054 1.00 28.91 107 PRO A CA 1
ATOM 829 C C . PRO A 1 107 ? -40.464 14.775 -21.664 1.00 29.29 107 PRO A C 1
ATOM 830 O O . PRO A 1 107 ? -39.221 14.776 -21.675 1.00 28.81 107 PRO A O 1
ATOM 834 N N . ARG A 1 108 ? -41.215 15.832 -21.324 1.00 26.84 108 ARG A N 1
ATOM 835 C CA . ARG A 1 108 ? -40.572 17.069 -20.922 1.00 27.61 108 ARG A CA 1
ATOM 836 C C . ARG A 1 108 ? -40.009 16.915 -19.521 1.00 26.30 108 ARG A C 1
ATOM 837 O O . ARG A 1 108 ? -38.904 17.345 -19.267 1.00 26.88 108 ARG A O 1
ATOM 845 N N . GLU A 1 109 ? -40.774 16.311 -18.621 1.00 25.71 109 GLU A N 1
ATOM 846 C CA . GLU A 1 109 ? -40.254 16.049 -17.289 1.00 26.25 109 GLU A CA 1
ATOM 847 C C . GLU A 1 109 ? -38.940 15.286 -17.381 1.00 26.35 109 GLU A C 1
ATOM 848 O O . GLU A 1 109 ? -37.945 15.660 -16.747 1.00 26.16 109 GLU A O 1
ATOM 854 N N . LEU A 1 110 ? -38.933 14.246 -18.215 1.00 26.19 110 LEU A N 1
ATOM 855 C CA . LEU A 1 110 ? -37.773 13.394 -18.405 1.00 24.74 110 LEU A CA 1
ATOM 856 C C . LEU A 1 110 ? -36.536 14.154 -18.912 1.00 24.25 110 LEU A C 1
ATOM 857 O O . LEU A 1 110 ? -35.454 13.999 -18.357 1.00 22.33 110 LEU A O 1
ATOM 862 N N . THR A 1 111 ? -36.682 14.991 -19.948 1.00 23.30 111 THR A N 1
ATOM 863 C CA . THR A 1 111 ? -35.513 15.678 -20.512 1.00 21.66 111 THR A CA 1
ATOM 864 C C . THR A 1 111 ? -35.026 16.756 -19.576 1.00 20.55 111 THR A C 1
ATOM 865 O O . THR A 1 111 ? -33.823 17.018 -19.471 1.00 20.73 111 THR A O 1
ATOM 869 N N . ILE A 1 112 ? -35.957 17.403 -18.891 1.00 19.83 112 ILE A N 1
ATOM 870 C CA . ILE A 1 112 ? -35.524 18.437 -17.964 1.00 20.90 112 ILE A CA 1
ATOM 871 C C . ILE A 1 112 ? -34.818 17.823 -16.756 1.00 21.26 112 ILE A C 1
ATOM 872 O O . ILE A 1 112 ? -33.771 18.312 -16.337 1.00 22.31 112 ILE A O 1
ATOM 877 N N . ARG A 1 113 ? -35.348 16.731 -16.207 1.00 21.50 113 ARG A N 1
ATOM 878 C CA . ARG A 1 113 ? -34.660 16.128 -15.060 1.00 21.96 113 ARG A CA 1
ATOM 879 C C . ARG A 1 113 ? -33.264 15.665 -15.506 1.00 21.60 113 ARG A C 1
ATOM 880 O O . ARG A 1 113 ? -32.284 15.838 -14.789 1.00 21.58 113 ARG A O 1
ATOM 888 N N . ALA A 1 114 ? -33.171 15.084 -16.699 1.00 22.41 114 ALA A N 1
ATOM 889 C CA . ALA A 1 114 ? -31.870 14.614 -17.203 1.00 23.51 114 ALA A CA 1
ATOM 890 C C . ALA A 1 114 ? -30.895 15.777 -17.374 1.00 23.45 114 ALA A C 1
ATOM 891 O O . ALA A 1 114 ? -29.714 15.692 -17.00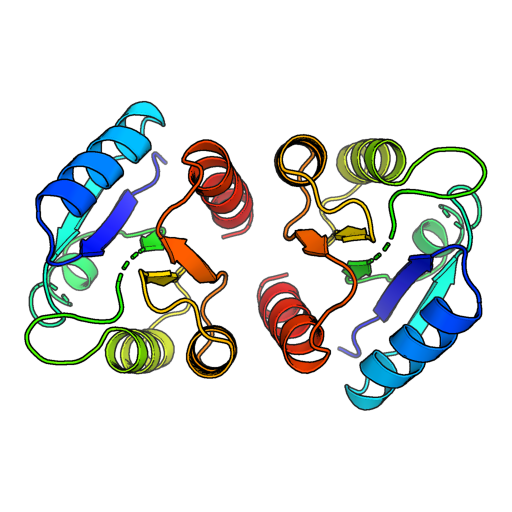2 1.00 22.80 114 ALA A O 1
ATOM 893 N N . ARG A 1 115 ? -31.398 16.867 -17.958 1.00 26.26 115 ARG A N 1
ATOM 894 C CA . ARG A 1 115 ? -30.604 18.068 -18.125 1.00 27.47 115 ARG A CA 1
ATOM 895 C C . ARG A 1 115 ? -30.073 18.610 -16.790 1.00 26.05 115 ARG A C 1
ATOM 896 O O . ARG A 1 115 ? -28.869 18.895 -16.652 1.00 25.78 115 ARG A O 1
ATOM 904 N N . ASN A 1 116 ? -30.947 18.779 -15.806 1.00 24.58 116 ASN A N 1
ATOM 905 C CA . ASN A 1 116 ? -30.473 19.314 -14.530 1.00 25.35 116 ASN A CA 1
ATOM 906 C C . ASN A 1 116 ? -29.415 18.396 -13.914 1.00 25.06 116 ASN A C 1
ATOM 907 O O . ASN A 1 116 ? -28.423 18.869 -13.360 1.00 26.53 116 ASN A O 1
ATOM 912 N N . LEU A 1 117 ? -29.647 17.090 -14.008 1.00 24.09 117 LEU A N 1
ATOM 913 C CA . LEU A 1 117 ? -28.748 16.098 -13.408 1.00 24.85 117 LEU A CA 1
ATOM 914 C C . LEU A 1 117 ? -27.405 16.137 -14.121 1.00 25.33 117 LEU A C 1
ATOM 915 O O . LEU A 1 117 ? -26.347 16.123 -13.470 1.00 25.24 117 LEU A O 1
ATOM 920 N N . LEU A 1 118 ? -27.442 16.192 -15.448 1.00 25.82 118 LEU A N 1
ATOM 921 C CA . LEU A 1 118 ? -26.193 16.280 -16.208 1.00 28.23 118 LEU A CA 1
ATOM 922 C C . LEU A 1 118 ? -25.450 17.564 -15.852 1.00 30.30 118 LEU A C 1
ATOM 923 O O . LEU A 1 118 ? -24.231 17.568 -15.769 1.00 31.31 118 LEU A O 1
ATOM 928 N N . SER A 1 119 ? -26.178 18.657 -15.635 1.00 32.20 119 SER A N 1
ATOM 929 C CA . SER A 1 119 ? -25.519 19.909 -15.234 1.00 34.80 119 SER A CA 1
ATOM 930 C C . SER A 1 119 ? -24.760 19.737 -13.930 1.00 34.37 119 SER A C 1
ATOM 931 O O . SER A 1 119 ? -23.744 20.366 -13.703 1.00 34.57 119 SER A O 1
ATOM 934 N N . ARG A 1 120 ? -25.281 18.900 -13.053 1.00 35.74 120 ARG A N 1
ATOM 935 C CA . ARG A 1 120 ? -24.566 18.622 -11.817 1.00 37.31 120 ARG A CA 1
ATOM 936 C C . ARG A 1 120 ? -23.343 17.749 -12.050 1.00 39.47 120 ARG A C 1
ATOM 937 O O . ARG A 1 120 ? -22.264 18.040 -11.530 1.00 41.90 120 ARG A O 1
ATOM 945 N N . THR A 1 121 ? -23.497 16.694 -12.848 1.00 38.99 121 THR A N 1
ATOM 946 C CA . THR A 1 121 ? -22.503 15.634 -12.852 1.00 38.66 121 THR A CA 1
ATOM 947 C C . THR A 1 121 ? -21.427 15.807 -13.899 1.00 40.00 121 THR A C 1
ATOM 948 O O . THR A 1 121 ? -20.358 15.222 -13.776 1.00 40.83 121 THR A O 1
ATOM 965 N N . GLN B 1 2 ? -19.136 16.544 6.867 1.00 37.56 2 GLN B N 1
ATOM 966 C CA . GLN B 1 2 ? -19.825 17.810 7.161 1.00 34.93 2 GLN B CA 1
ATOM 967 C C . GLN B 1 2 ? -21.277 17.586 7.624 1.00 31.52 2 GLN B C 1
ATOM 968 O O . GLN B 1 2 ? -21.923 16.687 7.121 1.00 29.93 2 GLN B O 1
ATOM 974 N N . THR B 1 3 ? -21.787 18.358 8.596 1.00 26.68 3 THR B N 1
ATOM 975 C CA . THR B 1 3 ? -23.192 18.216 9.008 1.00 24.25 3 THR B CA 1
ATOM 976 C C . THR B 1 3 ? -24.112 18.952 8.024 1.00 25.10 3 THR B C 1
ATOM 977 O O . THR B 1 3 ? -23.981 20.152 7.866 1.00 23.52 3 THR B O 1
ATOM 981 N N . PRO B 1 4 ? -25.020 18.252 7.328 1.00 24.11 4 PRO B N 1
ATOM 982 C CA . PRO B 1 4 ? -25.873 18.950 6.364 1.00 23.25 4 PRO B CA 1
ATOM 983 C C . PRO B 1 4 ? -26.793 19.969 7.031 1.00 19.47 4 PRO B C 1
ATOM 984 O O . PRO B 1 4 ? -27.331 19.727 8.108 1.00 18.24 4 PRO B O 1
ATOM 988 N N . HIS B 1 5 ? -26.925 21.123 6.374 1.00 19.47 5 HIS B N 1
ATOM 989 C CA . HIS B 1 5 ? -27.800 22.208 6.826 1.00 19.28 5 HIS B CA 1
ATOM 990 C C . HIS B 1 5 ? -28.930 22.343 5.791 1.00 19.93 5 HIS B C 1
ATOM 991 O O . HIS B 1 5 ? -28.690 22.585 4.603 1.00 18.45 5 HIS B O 1
ATOM 998 N N . ILE B 1 6 ? -30.154 22.203 6.271 1.00 18.82 6 ILE B N 1
ATOM 999 C CA . ILE B 1 6 ? -31.315 22.220 5.418 1.00 21.42 6 ILE B CA 1
ATOM 1000 C C . ILE B 1 6 ? -32.184 23.437 5.769 1.00 20.94 6 ILE B C 1
ATOM 1001 O O . ILE B 1 6 ? -32.401 23.735 6.941 1.00 20.87 6 ILE B O 1
ATOM 1006 N N . LEU B 1 7 ? -32.591 24.176 4.741 1.00 19.75 7 LEU B N 1
ATOM 1007 C CA . LEU B 1 7 ? -33.512 25.296 4.895 1.00 19.82 7 LEU B CA 1
ATOM 1008 C C . LEU B 1 7 ? -34.879 24.875 4.365 1.00 19.30 7 LEU B C 1
ATOM 1009 O O . LEU B 1 7 ? -35.016 24.566 3.177 1.00 20.92 7 LEU B O 1
ATOM 1014 N N . ILE B 1 8 ? -35.889 24.860 5.216 1.00 19.40 8 ILE B N 1
ATOM 1015 C CA . ILE B 1 8 ? -37.235 24.639 4.737 1.00 22.05 8 ILE B CA 1
ATOM 1016 C C . ILE B 1 8 ? -37.967 25.985 4.689 1.00 23.08 8 ILE B C 1
ATOM 1017 O O . ILE B 1 8 ? -38.049 26.715 5.691 1.00 22.59 8 ILE B O 1
ATOM 1022 N N . VAL B 1 9 ? -38.452 26.307 3.496 1.00 23.13 9 VAL B N 1
ATOM 1023 C CA . VAL B 1 9 ? -39.185 27.532 3.221 1.00 23.43 9 VAL B CA 1
ATOM 1024 C C . VAL B 1 9 ? -40.620 27.085 3.097 1.00 25.68 9 VAL B C 1
ATOM 1025 O O . VAL B 1 9 ? -41.009 26.463 2.094 1.00 26.74 9 VAL B O 1
ATOM 1029 N N . GLU B 1 10 ? -41.389 27.326 4.156 1.00 24.99 10 GLU B N 1
ATOM 1030 C CA . GLU B 1 10 ? -42.686 26.707 4.316 1.00 25.16 10 GLU B CA 1
ATOM 1031 C C . GLU B 1 10 ? -43.503 27.534 5.303 1.00 25.75 10 GLU B C 1
ATOM 1032 O O . GLU B 1 10 ? -43.051 27.801 6.434 1.00 25.51 10 GLU B O 1
ATOM 1038 N N . ASP B 1 11 ? -44.702 27.927 4.890 1.00 25.75 11 ASP B N 1
ATOM 1039 C CA . ASP B 1 11 ? -45.478 28.895 5.666 1.00 28.39 11 ASP B CA 1
ATOM 1040 C C . ASP B 1 11 ? -46.383 28.244 6.725 1.00 29.65 11 ASP B C 1
ATOM 1041 O O . ASP B 1 11 ? -46.816 28.908 7.667 1.00 30.72 11 ASP B O 1
ATOM 1046 N N . GLU B 1 12 ? -46.685 26.963 6.585 1.00 29.57 12 GLU B N 1
ATOM 1047 C CA . GLU B 1 12 ? -47.534 26.328 7.590 1.00 31.80 12 GLU B CA 1
ATOM 1048 C C . GLU B 1 12 ? -46.717 25.713 8.714 1.00 32.47 12 GLU B C 1
ATOM 1049 O O . GLU B 1 12 ? -45.872 24.827 8.487 1.00 28.94 12 GLU B O 1
ATOM 1055 N N . LEU B 1 13 ? -46.986 26.199 9.928 1.00 33.46 13 LEU B N 1
ATOM 1056 C CA . LEU B 1 13 ? -46.275 25.782 11.143 1.00 33.95 13 LEU B CA 1
ATOM 1057 C C . LEU B 1 13 ? -4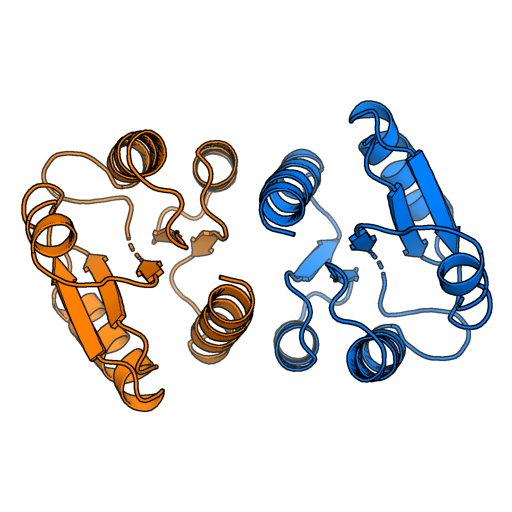6.232 24.273 11.298 1.00 33.16 13 LEU B C 1
ATOM 1058 O O . LEU B 1 13 ? -45.164 23.709 11.518 1.00 33.04 13 LEU B O 1
ATOM 1063 N N . VAL B 1 14 ? -47.389 23.632 11.186 1.00 32.67 14 VAL B N 1
ATOM 1064 C CA . VAL B 1 14 ? -47.494 22.189 11.370 1.00 34.20 14 VAL B CA 1
ATOM 1065 C C . VAL B 1 14 ? -46.653 21.410 10.349 1.00 33.44 14 VAL B C 1
ATOM 1066 O O . VAL B 1 14 ? -46.013 20.416 10.687 1.00 32.91 14 VAL B O 1
ATOM 1070 N N . THR B 1 15 ? -46.648 21.872 9.099 1.00 32.96 15 THR B N 1
ATOM 1071 C CA . THR B 1 15 ? -45.795 21.259 8.082 1.00 31.63 15 THR B CA 1
ATOM 1072 C C . THR B 1 15 ? -44.318 21.489 8.408 1.00 30.48 15 THR B C 1
ATOM 1073 O O . THR B 1 15 ? -43.502 20.586 8.256 1.00 30.96 15 THR B O 1
ATOM 1077 N N . ARG B 1 16 ? -43.967 22.686 8.860 1.00 29.82 16 ARG B N 1
ATOM 1078 C CA . ARG B 1 16 ? -42.570 22.958 9.211 1.00 31.24 16 ARG B CA 1
ATOM 1079 C C . ARG B 1 16 ? -42.107 22.025 10.333 1.00 30.51 16 ARG B C 1
ATOM 1080 O O . ARG B 1 16 ? -40.966 21.516 10.304 1.00 29.01 16 ARG B O 1
ATOM 1088 N N . ASN B 1 17 ? -42.991 21.819 11.319 1.00 28.70 17 ASN B N 1
ATOM 1089 C CA . ASN B 1 17 ? -42.656 21.026 12.503 1.00 28.93 17 ASN B CA 1
ATOM 1090 C C . ASN B 1 17 ? -42.390 19.580 12.086 1.00 27.42 17 ASN B C 1
ATOM 1091 O O . ASN B 1 17 ? -41.464 18.951 12.558 1.00 26.95 17 ASN B O 1
ATOM 1096 N N . THR B 1 18 ? -43.239 19.073 11.211 1.00 26.66 18 THR B N 1
ATOM 1097 C CA . THR B 1 18 ? -43.094 17.753 10.628 1.00 27.73 18 THR B CA 1
ATOM 1098 C C . THR B 1 18 ? -41.790 17.626 9.822 1.00 26.02 18 THR B C 1
ATOM 1099 O O . THR B 1 18 ? -41.040 16.704 10.021 1.00 25.68 18 THR B O 1
ATOM 1103 N N . LEU B 1 19 ? -41.517 18.571 8.932 1.00 25.47 19 LEU B N 1
ATOM 1104 C CA . LEU B 1 19 ? -40.302 18.519 8.121 1.00 24.33 19 LEU B CA 1
ATOM 1105 C C . LEU B 1 19 ? -39.071 18.571 8.989 1.00 26.05 19 LEU B C 1
ATOM 1106 O O . LEU B 1 19 ? -38.090 17.854 8.742 1.00 25.29 19 LEU B O 1
ATOM 1111 N N . LYS B 1 20 ? -39.126 19.416 10.020 1.00 26.60 20 LYS B N 1
ATOM 1112 C CA . LYS B 1 20 ? -38.017 19.577 10.943 1.00 27.25 20 LYS B CA 1
ATOM 1113 C C . LYS B 1 20 ? -37.715 18.264 11.677 1.00 25.64 20 LYS B C 1
ATOM 1114 O O . LYS B 1 20 ? -36.570 17.857 11.806 1.00 24.17 20 LYS B O 1
ATOM 1120 N N . SER B 1 21 ? -38.743 17.600 12.165 1.00 26.40 21 SER B N 1
ATOM 1121 C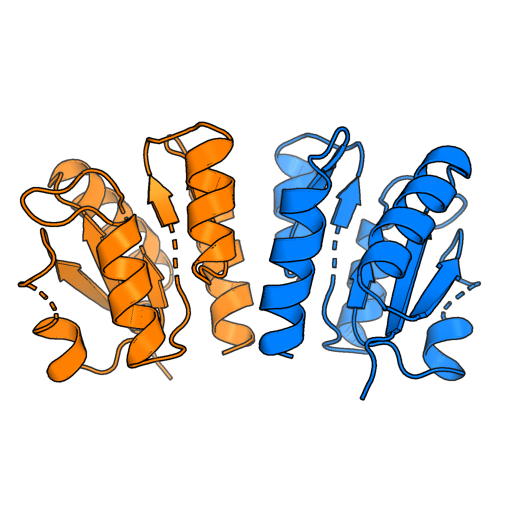 CA . SER B 1 21 ? -38.488 16.370 12.875 1.00 27.71 21 SER B CA 1
ATOM 1122 C C . SER B 1 21 ? -38.050 15.228 11.902 1.00 26.43 21 SER B C 1
ATOM 1123 O O . SER B 1 21 ? -37.173 14.428 12.234 1.00 25.77 21 SER B O 1
ATOM 1126 N N . ILE B 1 22 ? -38.594 15.184 10.686 1.00 24.06 22 ILE B N 1
ATOM 1127 C CA . ILE B 1 22 ? -38.063 14.232 9.696 1.00 22.02 22 ILE B CA 1
ATOM 1128 C C . ILE B 1 22 ? -36.532 14.442 9.466 1.00 22.39 22 ILE B C 1
ATOM 1129 O O . ILE B 1 22 ? -35.734 13.490 9.505 1.00 20.58 22 ILE B O 1
ATOM 1134 N N . PHE B 1 23 ? -36.113 15.685 9.246 1.00 20.19 23 PHE B N 1
ATOM 1135 C CA . PHE B 1 23 ? -34.721 15.926 8.894 1.00 20.55 23 PHE B CA 1
ATOM 1136 C C . PHE B 1 23 ? -33.760 15.859 10.075 1.00 20.95 23 PHE B C 1
ATOM 1137 O O . PHE B 1 23 ? -32.598 15.442 9.919 1.00 19.99 23 PHE B O 1
ATOM 1145 N N . GLU B 1 24 ? -34.247 16.237 11.253 1.00 21.30 24 GLU B N 1
ATOM 1146 C CA . GLU B 1 24 ? -33.463 16.041 12.469 1.00 24.78 24 GLU B CA 1
ATOM 1147 C C . GLU B 1 24 ? -33.260 14.536 12.708 1.00 24.46 24 GLU B C 1
ATOM 1148 O O . GLU B 1 24 ? -32.193 14.118 13.086 1.00 24.62 24 GLU B O 1
ATOM 1154 N N . ALA B 1 25 ? -34.259 13.725 12.377 1.00 24.58 25 ALA B N 1
ATOM 1155 C CA . ALA B 1 25 ? -34.109 12.268 12.482 1.00 25.84 25 ALA B CA 1
ATOM 1156 C C . ALA B 1 25 ? -33.093 11.718 11.455 1.00 26.19 25 ALA B C 1
ATOM 1157 O O . ALA B 1 25 ? -32.822 10.515 11.445 1.00 25.82 25 ALA B O 1
ATOM 1159 N N . GLU B 1 26 ? -32.562 12.596 10.591 1.00 24.22 26 GLU B N 1
ATOM 1160 C CA . GLU B 1 26 ? -31.500 12.222 9.665 1.00 22.86 26 GLU B CA 1
ATOM 1161 C C . GLU B 1 26 ? -30.154 12.723 10.154 1.00 21.63 26 GLU B C 1
ATOM 1162 O O . GLU B 1 26 ? -29.150 12.497 9.524 1.00 19.46 26 GLU B O 1
ATOM 1168 N N . GLY B 1 27 ? -30.142 13.418 11.276 1.00 22.06 27 GLY B N 1
ATOM 1169 C CA . GLY B 1 27 ? -28.912 14.045 11.721 1.00 23.96 27 GLY B CA 1
ATOM 1170 C C . GLY B 1 27 ? -28.629 15.412 11.106 1.00 24.38 27 GLY B C 1
ATOM 1171 O O . GLY B 1 27 ? -27.498 15.904 11.206 1.00 25.57 27 GLY B O 1
ATOM 1172 N N . TYR B 1 28 ? -29.632 16.050 10.497 1.00 21.72 28 TYR B N 1
ATOM 1173 C CA . TYR B 1 28 ? -29.376 17.343 9.843 1.00 22.44 28 TYR B CA 1
ATOM 1174 C C . TYR B 1 28 ? -29.688 18.494 10.795 1.00 22.47 28 TYR B C 1
ATOM 1175 O O . TYR B 1 28 ? -30.487 18.321 11.704 1.00 23.47 28 TYR B O 1
ATOM 1184 N N . ASP B 1 29 ? -29.089 19.664 10.566 1.00 22.83 29 ASP B N 1
ATOM 1185 C CA . ASP B 1 29 ? -29.537 20.882 11.231 1.00 23.85 29 ASP B CA 1
ATOM 1186 C C . ASP B 1 29 ? -30.548 21.569 10.321 1.00 23.39 29 ASP B C 1
ATOM 1187 O O . ASP B 1 29 ? -30.302 21.716 9.128 1.00 23.01 29 ASP B O 1
ATOM 1192 N N . VAL B 1 30 ? -31.678 21.983 10.888 1.00 23.39 30 VAL B N 1
ATOM 1193 C CA . VAL B 1 30 ? -32.795 22.499 10.104 1.00 23.84 30 VAL B CA 1
ATOM 1194 C C . VAL B 1 30 ? -33.014 23.992 10.385 1.00 24.11 30 VAL B C 1
ATOM 1195 O O . VAL B 1 30 ? -33.201 24.394 11.528 1.00 23.39 30 VAL B O 1
ATOM 1199 N N . PHE B 1 31 ? -32.940 24.809 9.339 1.00 24.21 31 PHE B N 1
ATOM 1200 C CA . PHE B 1 31 ? -33.205 26.244 9.433 1.00 24.93 31 PHE B CA 1
ATOM 1201 C C . PHE B 1 31 ? -34.601 26.463 8.834 1.00 26.88 31 PHE B C 1
ATOM 1202 O O . PHE B 1 31 ? -35.004 25.709 7.939 1.00 26.12 31 PHE B O 1
ATOM 1210 N N . GLU B 1 32 ? -35.349 27.438 9.351 1.00 27.81 32 GLU B N 1
ATOM 1211 C CA . GLU B 1 32 ? -36.750 27.639 8.953 1.00 29.60 32 GLU B CA 1
ATOM 1212 C C . GLU B 1 32 ? -37.046 29.058 8.474 1.00 29.27 32 GLU B C 1
ATOM 1213 O O . GLU B 1 32 ? -36.679 30.022 9.120 1.00 28.74 32 GLU B O 1
ATOM 1219 N N . ALA B 1 33 ? -37.748 29.157 7.353 1.00 29.27 33 ALA B N 1
ATOM 1220 C CA . ALA B 1 33 ? -38.188 30.436 6.809 1.00 29.31 33 ALA B CA 1
ATOM 1221 C C . ALA B 1 33 ? -39.667 30.281 6.485 1.00 30.42 33 ALA B C 1
ATOM 1222 O O . ALA B 1 33 ? -40.091 29.214 5.993 1.00 29.35 33 ALA B O 1
ATOM 1224 N N . THR B 1 34 ? -40.471 31.311 6.771 1.00 30.99 34 THR B N 1
ATOM 1225 C CA . THR B 1 34 ? -41.884 31.271 6.409 1.00 32.84 34 THR B CA 1
ATOM 1226 C C . THR B 1 34 ? -42.121 32.010 5.092 1.00 31.68 34 THR B C 1
ATOM 1227 O O . THR B 1 34 ? -43.207 31.947 4.542 1.00 32.02 34 THR B O 1
ATOM 1231 N N . ASP B 1 35 ? -41.116 32.721 4.601 1.00 31.77 35 ASP B N 1
ATOM 1232 C CA . ASP B 1 35 ? -41.281 33.501 3.383 1.00 32.07 35 ASP B CA 1
ATOM 1233 C C . ASP B 1 35 ? -39.944 33.863 2.774 1.00 31.68 35 ASP B C 1
ATOM 1234 O O . ASP B 1 35 ? -38.871 33.490 3.294 1.00 29.75 35 ASP B O 1
ATOM 1239 N N . GLY B 1 36 ? -40.022 34.624 1.680 1.00 30.09 36 GLY B N 1
ATOM 1240 C CA . GLY B 1 36 ? -38.871 34.922 0.858 1.00 29.24 36 GLY B CA 1
ATOM 1241 C C . GLY B 1 36 ? -37.860 35.799 1.526 1.00 29.56 36 GLY B C 1
ATOM 1242 O O . GLY B 1 36 ? -36.658 35.654 1.266 1.00 29.58 36 GLY B O 1
ATOM 1243 N N . ALA B 1 37 ? -38.317 36.722 2.370 1.00 28.55 37 ALA B N 1
ATOM 1244 C CA . ALA B 1 37 ? -37.382 37.609 3.068 1.00 28.88 37 ALA B CA 1
ATOM 1245 C C . ALA B 1 37 ? -36.615 36.821 4.140 1.00 26.39 37 ALA B C 1
ATOM 1246 O O . ALA B 1 37 ? -35.418 36.919 4.228 1.00 26.13 37 ALA B O 1
ATOM 1248 N N . GLU B 1 38 ? -37.316 36.036 4.939 1.00 27.36 38 GLU B N 1
ATOM 1249 C CA . GLU B 1 38 ? -36.636 35.138 5.882 1.00 29.21 38 GLU B CA 1
ATOM 1250 C C . GLU B 1 38 ? -35.683 34.146 5.191 1.00 28.87 38 GLU B C 1
ATOM 1251 O O . GLU B 1 38 ? -34.607 33.839 5.698 1.00 29.37 38 GLU B O 1
ATOM 1265 N N . HIS B 1 40 ? -33.986 34.636 2.312 1.00 30.24 40 HIS B N 1
ATOM 1266 C CA . HIS B 1 40 ? -32.808 35.366 1.867 1.00 31.26 40 HIS B CA 1
ATOM 1267 C C . HIS B 1 40 ? -31.905 35.691 3.033 1.00 29.98 40 HIS B C 1
ATOM 1268 O O . HIS B 1 40 ? -30.691 35.722 2.890 1.00 30.14 40 HIS B O 1
ATOM 1275 N N . GLN B 1 41 ? -32.486 35.954 4.185 1.00 29.92 41 GLN B N 1
ATOM 1276 C CA . GLN B 1 41 ? -31.627 36.314 5.283 1.00 33.02 41 GLN B CA 1
ATOM 1277 C C . GLN B 1 41 ? -30.885 35.086 5.824 1.00 31.35 41 GLN B C 1
ATOM 1278 O O . GLN B 1 41 ? -29.666 35.144 5.978 1.00 30.32 41 GLN B O 1
ATOM 1284 N N . ILE B 1 42 ? -31.587 33.956 6.009 1.00 29.17 42 ILE B N 1
ATOM 1285 C CA . ILE B 1 42 ? -30.890 32.720 6.366 1.00 26.53 42 ILE B CA 1
ATOM 1286 C C . ILE B 1 42 ? -29.799 32.364 5.381 1.00 25.48 42 ILE B C 1
ATOM 1287 O O . ILE B 1 42 ? -28.700 32.028 5.802 1.00 24.01 42 ILE B O 1
ATOM 1292 N N . LEU B 1 43 ? -30.068 32.473 4.078 1.00 25.18 43 LEU B N 1
ATOM 1293 C CA . LEU B 1 43 ? -29.066 32.140 3.057 1.00 26.27 43 LEU B CA 1
ATOM 1294 C C . LEU B 1 43 ? -27.851 33.061 3.058 1.00 27.82 43 LEU B C 1
ATOM 1295 O O . LEU B 1 43 ? -26.731 32.664 2.662 1.00 27.63 43 LEU B O 1
ATOM 1300 N N . SER B 1 44 ? -28.038 34.292 3.484 1.00 28.98 44 SER B N 1
ATOM 1301 C CA . SER B 1 44 ? -26.878 35.171 3.493 1.00 32.29 44 SER B CA 1
ATOM 1302 C C . SER B 1 44 ? -26.080 35.008 4.794 1.00 33.68 44 SER B C 1
ATOM 1303 O O . SER B 1 44 ? -24.940 35.435 4.874 1.00 34.66 44 SER B O 1
ATOM 1306 N N . GLU B 1 45 ? -26.687 34.382 5.803 1.00 34.35 45 GLU B N 1
ATOM 1307 C CA . GLU B 1 45 ? -26.119 34.370 7.145 1.00 34.25 45 GLU B CA 1
ATOM 1308 C C . GLU B 1 45 ? -25.513 33.013 7.602 1.00 32.84 45 GLU B C 1
ATOM 1309 O O . GLU B 1 45 ? -24.611 33.002 8.435 1.00 30.85 45 GLU B O 1
ATOM 1315 N N . TYR B 1 46 ? -26.003 31.896 7.037 1.00 30.85 46 TYR B N 1
ATOM 1316 C CA . TYR B 1 46 ? -25.630 30.523 7.423 1.00 28.70 46 TYR B CA 1
ATOM 1317 C C . TYR B 1 46 ? -25.300 29.641 6.222 1.00 27.92 46 TYR B C 1
ATOM 1318 O O . TYR B 1 46 ? -25.855 29.831 5.138 1.00 26.98 46 TYR B O 1
ATOM 1327 N N . ASP B 1 47 ? -24.407 28.673 6.404 1.00 24.81 47 ASP B N 1
ATOM 1328 C CA . ASP B 1 47 ? -24.180 27.700 5.345 1.00 24.78 47 ASP B CA 1
ATOM 1329 C C . ASP B 1 47 ? -25.458 26.879 5.182 1.00 23.39 47 ASP B C 1
ATOM 1330 O O . ASP B 1 47 ? -26.063 26.452 6.185 1.00 21.66 47 ASP B O 1
ATOM 1335 N N . ILE B 1 48 ? -25.873 26.687 3.928 1.00 22.58 48 ILE B N 1
ATOM 1336 C CA . ILE B 1 48 ? -27.095 25.945 3.616 1.00 21.45 48 ILE B CA 1
ATOM 1337 C C . ILE B 1 48 ? -26.742 24.984 2.483 1.00 21.44 48 ILE B C 1
ATOM 1338 O O . ILE B 1 48 ? -26.177 25.408 1.483 1.00 20.72 48 ILE B O 1
ATOM 1343 N N . ASN B 1 49 ? -27.041 23.692 2.657 1.00 20.07 49 ASN B N 1
ATOM 1344 C CA . ASN B 1 49 ? -26.676 22.681 1.655 1.00 20.73 49 ASN B CA 1
ATOM 1345 C C . ASN B 1 49 ? -27.863 22.234 0.818 1.00 18.95 49 ASN B C 1
ATOM 1346 O O . ASN B 1 49 ? -27.691 21.641 -0.224 1.00 20.66 49 ASN B O 1
ATOM 1351 N N . LEU B 1 50 ? -29.063 22.500 1.284 1.00 18.27 50 LEU B N 1
ATOM 1352 C CA . LEU B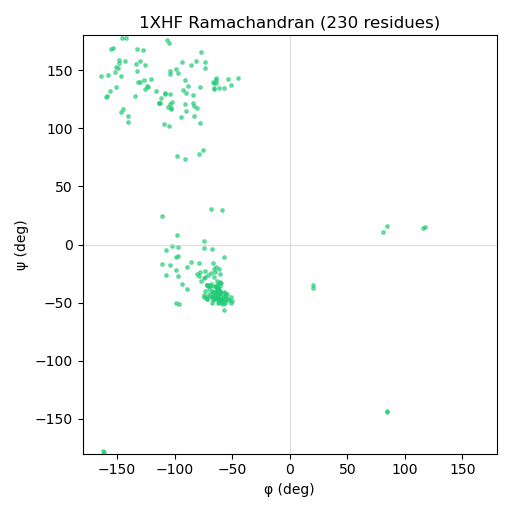 1 50 ? -30.236 22.057 0.563 1.00 18.84 50 LEU B CA 1
ATOM 1353 C C . LEU B 1 50 ? -31.399 22.953 0.961 1.00 19.12 50 LEU B C 1
ATOM 1354 O O . LEU B 1 50 ? -31.629 23.192 2.148 1.00 18.73 50 LEU B O 1
ATOM 1359 N N . VAL B 1 51 ? -32.131 23.447 -0.030 1.00 19.37 51 VAL B N 1
ATOM 1360 C CA . VAL B 1 51 ? -33.341 24.225 0.223 1.00 17.77 51 VAL B CA 1
ATOM 1361 C C . VAL B 1 51 ? -34.576 23.407 -0.151 1.00 17.75 51 VAL B C 1
ATOM 1362 O O . VAL B 1 51 ? -34.646 22.833 -1.246 1.00 18.33 51 VAL B O 1
ATOM 1366 N N . ILE B 1 52 ? -35.542 23.323 0.755 1.00 18.70 52 ILE B N 1
ATOM 1367 C CA . ILE B 1 52 ? -36.777 22.636 0.449 1.00 20.36 52 ILE B CA 1
ATOM 1368 C C . ILE B 1 52 ? -37.805 23.760 0.285 1.00 22.01 52 ILE B C 1
ATOM 1369 O O . ILE B 1 52 ? -38.039 24.524 1.228 1.00 21.12 52 ILE B O 1
ATOM 1382 N N . ASP B 1 54 ? -41.499 25.299 -0.551 1.00 23.78 54 ASP B N 1
ATOM 1383 C CA . ASP B 1 54 ? -42.938 25.258 -0.734 1.00 25.88 54 ASP B CA 1
ATOM 1384 C C . ASP B 1 54 ? -43.298 26.310 -1.819 1.00 26.84 54 ASP B C 1
ATOM 1385 O O . ASP B 1 54 ? -42.538 27.259 -2.044 1.00 26.33 54 ASP B O 1
ATOM 1390 N N . ILE B 1 55 ? -44.428 26.153 -2.505 1.00 26.20 55 ILE B N 1
ATOM 1391 C CA . ILE B 1 55 ? -44.795 27.167 -3.508 1.00 25.87 55 ILE B CA 1
ATOM 1392 C C . ILE B 1 55 ? -45.770 28.244 -2.999 1.00 25.56 55 ILE B C 1
ATOM 1393 O O . ILE B 1 55 ? -45.484 29.412 -3.123 1.00 24.47 55 ILE B O 1
ATOM 1398 N N . ASN B 1 56 ? -46.886 27.850 -2.398 1.00 27.61 56 ASN B N 1
ATOM 1399 C CA . ASN B 1 56 ? -47.854 28.830 -1.910 1.00 30.29 56 ASN B CA 1
ATOM 1400 C C . ASN B 1 56 ? -47.387 29.434 -0.591 1.00 30.28 56 ASN B C 1
ATOM 1401 O O . ASN B 1 56 ? -47.439 28.778 0.458 1.00 31.09 56 ASN B O 1
ATOM 1406 N N . LEU B 1 57 ? -46.910 30.667 -0.658 1.00 29.10 57 LEU B N 1
ATOM 1407 C CA . LEU B 1 57 ? -46.289 31.342 0.479 1.00 30.05 57 LEU B CA 1
ATOM 1408 C C . LEU B 1 57 ? -46.880 32.749 0.548 1.00 33.38 57 LEU B C 1
ATOM 1409 O O . LEU B 1 57 ? -47.339 33.263 -0.464 1.00 34.16 57 LEU B O 1
ATOM 1414 N N . PRO B 1 58 ? -46.879 33.383 1.711 1.00 35.86 58 PRO B N 1
ATOM 1415 C CA . PRO B 1 58 ? -47.202 34.817 1.763 1.00 36.88 58 PRO B CA 1
ATOM 1416 C C . PRO B 1 58 ? -46.103 35.558 1.032 1.00 36.28 58 PRO B C 1
ATOM 1417 O O . PRO B 1 58 ? -44.937 35.205 1.218 1.00 38.00 58 PRO B O 1
ATOM 1421 N N . GLY B 1 59 ? -46.436 36.572 0.241 1.00 35.17 59 GLY B N 1
ATOM 1422 C CA . GLY B 1 59 ? -45.419 37.279 -0.529 1.00 32.38 59 GLY B CA 1
ATOM 1423 C C . GLY B 1 59 ? -45.122 36.564 -1.845 1.00 31.12 59 GLY B C 1
ATOM 1424 O O . GLY B 1 59 ? -46.028 36.012 -2.464 1.00 30.91 59 GLY B O 1
ATOM 1425 N N . LYS B 1 60 ? -43.863 36.576 -2.275 1.00 29.44 60 LYS B N 1
ATOM 1426 C CA . LYS B 1 60 ? -43.487 35.887 -3.498 1.00 30.33 60 LYS B CA 1
ATOM 1427 C C . LYS B 1 60 ? -43.699 34.386 -3.378 1.00 30.10 60 LYS B C 1
ATOM 1428 O O . LYS B 1 60 ? -43.476 33.786 -2.300 1.00 28.46 60 LYS B O 1
ATOM 1434 N N . ASN B 1 61 ? -44.135 33.773 -4.478 1.00 28.26 61 ASN B N 1
ATOM 1435 C CA . ASN B 1 61 ? -44.363 32.328 -4.475 1.00 27.44 61 ASN B CA 1
ATOM 1436 C C . ASN B 1 61 ? -43.036 31.566 -4.582 1.00 25.26 61 ASN B C 1
ATOM 1437 O O . ASN B 1 61 ? -42.010 32.135 -4.934 1.00 23.29 61 ASN B O 1
ATOM 1442 N N . GLY B 1 62 ? -43.070 30.266 -4.305 1.00 25.78 62 GLY B N 1
ATOM 1443 C CA . GLY B 1 62 ? -41.847 29.474 -4.299 1.00 24.38 62 GLY B CA 1
ATOM 1444 C C . GLY B 1 62 ? -41.159 29.404 -5.649 1.00 24.95 62 GLY B C 1
ATOM 1445 O O . GLY B 1 62 ? -39.928 29.302 -5.700 1.00 23.63 62 GLY B O 1
ATOM 1446 N N . LEU B 1 63 ? -41.937 29.446 -6.743 1.00 23.42 63 LEU B N 1
ATOM 1447 C CA . LEU B 1 63 ? -41.349 29.312 -8.082 1.00 23.37 63 LEU B CA 1
ATOM 1448 C C . LEU B 1 63 ? -40.456 30.497 -8.399 1.00 24.11 63 LEU B C 1
ATOM 1449 O O . LEU B 1 63 ? -39.355 30.348 -8.955 1.00 23.61 63 LEU B O 1
ATOM 1454 N N . LEU B 1 64 ? -40.951 31.687 -8.088 1.00 25.22 64 LEU B N 1
ATOM 1455 C CA . LEU B 1 64 ? -40.168 32.898 -8.289 1.00 25.84 64 LEU B CA 1
ATOM 1456 C C . LEU B 1 64 ? -38.999 32.955 -7.301 1.00 24.96 64 LEU B C 1
ATOM 1457 O O . LEU B 1 64 ? -37.872 33.308 -7.673 1.00 24.20 64 LEU B O 1
ATOM 1462 N N . LEU B 1 65 ? -39.266 32.640 -6.042 1.00 24.95 65 LEU B N 1
ATOM 1463 C CA . LEU B 1 65 ? -38.156 32.505 -5.094 1.00 26.22 65 LEU B CA 1
ATOM 1464 C C . LEU B 1 65 ? -37.059 31.559 -5.647 1.00 25.98 65 LEU B C 1
ATOM 1465 O O . LEU B 1 65 ? -35.869 31.894 -5.622 1.00 26.55 65 LEU B O 1
ATOM 1470 N N . ALA B 1 66 ? -37.462 30.412 -6.196 1.00 24.46 66 ALA B N 1
ATOM 1471 C CA . ALA B 1 66 ? -36.511 29.489 -6.835 1.00 25.55 66 ALA B CA 1
ATOM 1472 C C . ALA B 1 66 ? -35.694 30.116 -7.974 1.00 27.42 66 ALA B C 1
ATOM 1473 O O . ALA B 1 66 ? -34.496 29.824 -8.140 1.00 26.31 66 ALA B O 1
ATOM 1475 N N . ARG B 1 67 ? -36.370 30.927 -8.795 1.00 30.34 67 ARG B N 1
ATOM 1476 C CA . ARG B 1 67 ? -35.757 31.617 -9.945 1.00 34.81 67 ARG B CA 1
ATOM 1477 C C . ARG B 1 67 ? -34.685 32.594 -9.495 1.00 34.79 67 ARG B C 1
ATOM 1478 O O . ARG B 1 67 ? -33.624 32.690 -10.094 1.00 35.26 67 ARG B O 1
ATOM 1486 N N . GLU B 1 68 ? -34.993 33.333 -8.443 1.00 35.92 68 GLU B N 1
ATOM 1487 C CA . GLU B 1 68 ? -34.081 34.291 -7.868 1.00 37.66 68 GLU B CA 1
ATOM 1488 C C . GLU B 1 68 ? -32.904 33.533 -7.243 1.00 38.49 68 GLU B C 1
ATOM 1489 O O . GLU B 1 68 ? -31.738 33.883 -7.443 1.00 38.40 68 GLU B O 1
ATOM 1495 N N . LEU B 1 69 ? -33.218 32.470 -6.516 1.00 37.87 69 LEU B N 1
ATOM 1496 C CA . LEU B 1 69 ? -32.185 31.651 -5.904 1.00 37.62 69 LEU B CA 1
ATOM 1497 C C . LEU B 1 69 ? -31.222 31.169 -6.990 1.00 37.27 69 LEU B C 1
ATOM 1498 O O . LEU B 1 69 ? -30.010 31.289 -6.842 1.00 37.40 69 LEU B O 1
ATOM 1503 N N . ARG B 1 70 ? -31.752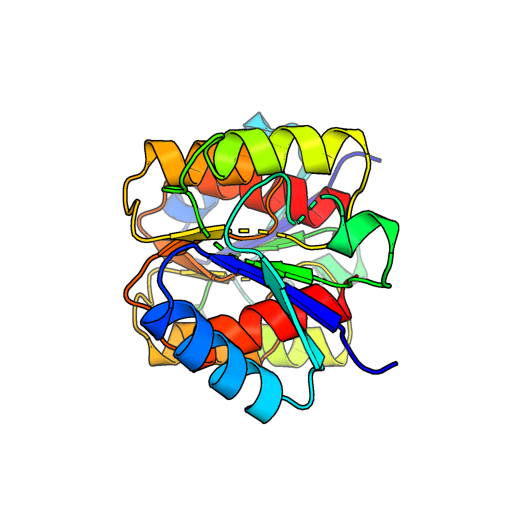 30.668 -8.104 1.00 36.51 70 ARG B N 1
ATOM 1504 C CA . ARG B 1 70 ? -30.885 30.182 -9.172 1.00 38.11 70 ARG B CA 1
ATOM 1505 C C . ARG B 1 70 ? -30.031 31.230 -9.899 1.00 40.70 70 ARG B C 1
ATOM 1506 O O . ARG B 1 70 ? -29.089 30.863 -10.603 1.00 40.81 70 ARG B O 1
ATOM 1514 N N . GLU B 1 71 ? -30.346 32.517 -9.762 1.00 41.86 71 GLU B N 1
ATOM 1515 C CA . GLU B 1 71 ? -29.480 33.528 -10.379 1.00 43.97 71 GLU B CA 1
ATOM 1516 C C . GLU B 1 71 ? -28.234 33.815 -9.517 1.00 44.27 71 GLU B C 1
ATOM 1517 O O . GLU B 1 71 ? -27.211 34.246 -10.050 1.00 45.26 71 GLU B O 1
ATOM 1519 N N . GLN B 1 72 ? -28.340 33.573 -8.205 1.00 43.85 72 GLN B N 1
ATOM 1520 C CA . GLN B 1 72 ? -27.234 33.727 -7.241 1.00 44.39 72 GLN B CA 1
ATOM 1521 C C . GLN B 1 72 ? -26.413 32.454 -6.958 1.00 44.15 72 GLN B C 1
ATOM 1522 O O . GLN B 1 72 ? -25.205 32.545 -6.710 1.00 44.72 72 GLN B O 1
ATOM 1528 N N . ALA B 1 73 ? -27.067 31.284 -6.974 1.00 41.90 73 ALA B N 1
ATOM 1529 C CA . ALA B 1 73 ? -26.515 30.069 -6.356 1.00 40.13 73 ALA B CA 1
ATOM 1530 C C . ALA B 1 73 ? -26.944 28.779 -7.052 1.00 39.95 73 ALA B C 1
ATOM 1531 O O . ALA B 1 73 ? -28.037 28.698 -7.631 1.00 40.36 73 ALA B O 1
ATOM 1533 N N . ASN B 1 74 ? -26.102 27.755 -6.967 1.00 38.96 74 ASN B N 1
ATOM 1534 C CA . ASN B 1 74 ? -26.466 26.453 -7.512 1.00 38.69 74 ASN B CA 1
ATOM 1535 C C . ASN B 1 74 ? -26.683 25.415 -6.411 1.00 35.03 74 ASN B C 1
ATOM 1536 O O . ASN B 1 74 ? -26.540 24.201 -6.634 1.00 34.29 74 ASN B O 1
ATOM 1541 N N . VAL B 1 75 ? -27.021 25.914 -5.224 1.00 30.49 75 VAL B N 1
ATOM 1542 C CA . VAL B 1 75 ? -27.358 25.076 -4.088 1.00 26.84 75 VAL B CA 1
ATOM 1543 C C . VAL B 1 75 ? -28.467 24.072 -4.456 1.00 25.85 75 VAL B C 1
ATOM 1544 O O . VAL B 1 75 ? -29.408 24.388 -5.197 1.00 22.95 75 VAL B O 1
ATOM 1548 N N . ALA B 1 76 ? -28.344 22.866 -3.918 1.00 24.04 76 ALA B N 1
ATOM 1549 C CA . ALA B 1 76 ? -29.358 21.831 -4.068 1.00 22.72 76 ALA B CA 1
ATOM 1550 C C . ALA B 1 76 ? -30.743 22.358 -3.686 1.00 21.37 76 ALA B C 1
ATOM 1551 O O . ALA B 1 76 ? -30.891 23.047 -2.689 1.00 21.08 76 ALA B O 1
ATOM 1553 N N . LEU B 1 77 ? -31.755 22.011 -4.472 1.00 19.95 77 LEU B N 1
ATOM 1554 C CA . LEU B 1 77 ? -33.070 22.581 -4.285 1.00 19.68 77 LEU B CA 1
ATOM 1555 C C . LEU B 1 77 ? -34.153 21.566 -4.617 1.00 18.46 77 LEU B C 1
ATOM 1556 O O . LEU B 1 77 ? -34.155 20.985 -5.685 1.00 18.85 77 LEU B O 1
ATOM 1569 N N . PHE B 1 79 ? -38.496 21.262 -4.577 1.00 19.12 79 PHE B N 1
ATOM 1570 C CA . PHE B 1 79 ? -39.834 21.666 -4.242 1.00 19.62 79 PHE B CA 1
ATOM 1571 C C . PHE B 1 79 ? -40.540 20.574 -3.435 1.00 21.08 79 PHE B C 1
ATOM 1572 O O . PHE B 1 79 ? -40.363 19.377 -3.704 1.00 20.06 79 PHE B O 1
ATOM 1580 N N . LEU B 1 80 ? -41.340 21.009 -2.462 1.00 22.28 80 LEU B N 1
ATOM 1581 C CA . LEU B 1 80 ? -42.219 20.148 -1.666 1.00 24.42 80 LEU B CA 1
ATOM 1582 C C . LEU B 1 80 ? -43.464 20.988 -1.515 1.00 24.95 80 LEU B C 1
ATOM 1583 O O . LEU B 1 80 ? -43.490 21.973 -0.743 1.00 23.02 80 LEU B O 1
ATOM 1588 N N . THR B 1 81 ? -44.503 20.612 -2.253 1.00 25.83 81 THR B N 1
ATOM 1589 C CA . THR B 1 81 ? -45.615 21.529 -2.418 1.00 25.04 81 THR B CA 1
ATOM 1590 C C . THR B 1 81 ? -46.916 20.797 -2.642 1.00 25.37 81 THR B C 1
ATOM 1591 O O . THR B 1 81 ? -46.931 19.727 -3.247 1.00 24.76 81 THR B O 1
ATOM 1595 N N . GLY B 1 82 ? -48.021 21.378 -2.175 1.00 26.13 82 GLY B N 1
ATOM 1596 C CA . GLY B 1 82 ? -49.327 20.823 -2.529 1.00 28.28 82 GLY B CA 1
ATOM 1597 C C . GLY B 1 82 ? -49.773 21.104 -3.964 1.00 29.52 82 GLY B C 1
ATOM 1598 O O . GLY B 1 82 ? -50.834 20.635 -4.391 1.00 31.30 82 GLY B O 1
ATOM 1599 N N . ARG B 1 83 ? -48.972 21.858 -4.721 1.00 30.00 83 ARG B N 1
ATOM 1600 C CA . ARG B 1 83 ? -49.271 22.134 -6.141 1.00 30.59 83 ARG B CA 1
ATOM 1601 C C . ARG B 1 83 ? -48.951 20.898 -6.965 1.00 30.65 83 ARG B C 1
ATOM 1602 O O . ARG B 1 83 ? -47.870 20.779 -7.571 1.00 31.58 83 ARG B O 1
ATOM 1610 N N . ASP B 1 84 ? -49.898 19.974 -6.959 1.00 30.80 84 ASP B N 1
ATOM 1611 C CA . ASP B 1 84 ? -49.774 18.683 -7.599 1.00 32.71 84 ASP B CA 1
ATOM 1612 C C . ASP B 1 84 ? -50.455 18.782 -8.955 1.00 33.77 84 ASP B C 1
ATOM 1613 O O . ASP B 1 84 ? -51.604 18.330 -9.127 1.00 33.54 84 ASP B O 1
ATOM 1618 N N . ASN B 1 85 ? -49.762 19.423 -9.891 1.00 31.63 85 ASN B N 1
ATOM 1619 C CA . ASN B 1 85 ? -50.210 19.549 -11.259 1.00 31.05 85 ASN B CA 1
ATOM 1620 C C . ASN B 1 85 ? -48.975 19.641 -12.130 1.00 30.86 85 ASN B C 1
ATOM 1621 O O . ASN B 1 85 ? -47.895 20.083 -11.683 1.00 28.70 85 ASN B O 1
ATOM 1626 N N . GLU B 1 86 ? -49.154 19.202 -13.370 1.00 30.29 86 GLU B N 1
ATOM 1627 C CA . GLU B 1 86 ? -48.075 18.998 -14.315 1.00 30.61 86 GLU B CA 1
ATOM 1628 C C . GLU B 1 86 ? -47.329 20.282 -14.676 1.00 28.40 86 GLU B C 1
ATOM 1629 O O . GLU B 1 86 ? -46.110 20.256 -14.883 1.00 25.57 86 GLU B O 1
ATOM 1635 N N . VAL B 1 87 ? -48.065 21.394 -14.744 1.00 25.15 87 VAL B N 1
ATOM 1636 C CA . VAL B 1 87 ? -47.493 22.670 -15.158 1.00 24.86 87 VAL B CA 1
ATOM 1637 C C . VAL B 1 87 ? -46.497 23.179 -14.106 1.00 24.12 87 VAL B C 1
ATOM 1638 O O . VAL B 1 87 ? -45.372 23.532 -14.435 1.00 22.54 87 VAL B O 1
ATOM 1642 N N . ASP B 1 88 ? -46.920 23.205 -12.852 1.00 23.15 88 ASP B N 1
ATOM 1643 C CA . ASP B 1 88 ? -46.030 23.676 -11.789 1.00 23.50 88 ASP B CA 1
ATOM 1644 C C . ASP B 1 88 ? -44.793 22.774 -11.626 1.00 21.98 88 ASP B C 1
ATOM 1645 O O . ASP B 1 88 ? -43.655 23.252 -11.409 1.00 21.04 88 ASP B O 1
ATOM 1650 N N . LYS B 1 89 ? -45.015 21.476 -11.752 1.00 22.23 89 LYS B N 1
ATOM 1651 C CA . LYS B 1 89 ? -43.930 20.507 -11.656 1.00 23.71 89 LYS B CA 1
ATOM 1652 C C . LYS B 1 89 ? -42.906 20.801 -12.731 1.00 23.32 89 LYS B C 1
ATOM 1653 O O . LYS B 1 89 ? -41.723 20.958 -12.455 1.00 22.92 89 LYS B O 1
ATOM 1659 N N . ILE B 1 90 ? -43.374 20.937 -13.962 1.00 24.19 90 ILE B N 1
ATOM 1660 C CA . ILE B 1 90 ? -42.481 21.200 -15.083 1.00 25.03 90 ILE B CA 1
ATOM 1661 C C . ILE B 1 90 ? -41.786 22.549 -14.977 1.00 23.68 90 ILE B C 1
ATOM 1662 O O . ILE B 1 90 ? -40.594 22.650 -15.220 1.00 23.31 90 ILE B O 1
ATOM 1667 N N . LEU B 1 91 ? -42.513 23.579 -14.578 1.00 22.57 91 LEU B N 1
ATOM 1668 C CA . LEU B 1 91 ? -41.894 24.873 -14.339 1.00 22.87 91 LEU B CA 1
ATOM 1669 C C . LEU B 1 91 ? -40.817 24.830 -13.268 1.00 21.23 91 LEU B C 1
ATOM 1670 O O . LEU B 1 91 ? -39.736 25.405 -13.429 1.00 20.48 91 LEU B O 1
ATOM 1675 N N . GLY B 1 92 ? -41.147 24.201 -12.136 1.00 20.31 92 GLY B N 1
ATO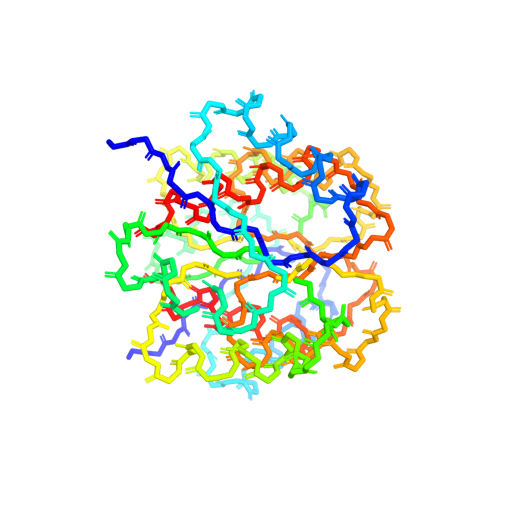M 1676 C CA . GLY B 1 92 ? -40.203 24.125 -11.029 1.00 19.67 92 GLY B CA 1
ATOM 1677 C C . GLY B 1 92 ? -38.909 23.463 -11.464 1.00 19.02 92 GLY B C 1
ATOM 1678 O O . GLY B 1 92 ? -37.841 23.938 -11.143 1.00 17.63 92 GLY B O 1
ATOM 1679 N N . LEU B 1 93 ? -39.020 22.370 -12.208 1.00 18.98 93 LEU B N 1
ATOM 1680 C CA . LEU B 1 93 ? -37.845 21.664 -12.727 1.00 20.13 93 LEU B CA 1
ATOM 1681 C C . LEU B 1 93 ? -37.104 22.519 -13.767 1.00 21.13 93 LEU B C 1
ATOM 1682 O O . LEU B 1 93 ? -35.873 22.668 -13.705 1.00 20.12 93 LEU B O 1
ATOM 1687 N N . GLU B 1 94 ? -37.865 23.084 -14.713 1.00 20.51 94 GLU B N 1
ATOM 1688 C CA . GLU B 1 94 ? -37.297 23.969 -15.728 1.00 22.61 94 GLU B CA 1
ATOM 1689 C C . GLU B 1 94 ? -36.503 25.129 -15.106 1.00 21.11 94 GLU B C 1
ATOM 1690 O O . GLU B 1 94 ? -35.392 25.426 -15.542 1.00 21.00 94 GLU B O 1
ATOM 1696 N N . ILE B 1 95 ? -37.045 25.719 -14.050 1.00 21.23 95 ILE B N 1
ATOM 1697 C CA . ILE B 1 95 ? -36.377 26.790 -13.301 1.00 23.51 95 ILE B CA 1
ATOM 1698 C C . ILE B 1 95 ? -35.035 26.323 -12.665 1.00 24.49 95 ILE B C 1
ATOM 1699 O O . ILE B 1 95 ? -34.154 27.127 -12.345 1.00 25.02 95 ILE B O 1
ATOM 1704 N N . GLY B 1 96 ? -34.879 25.013 -12.491 1.00 23.78 96 GLY B N 1
ATOM 1705 C CA . GLY B 1 96 ? -33.615 24.461 -12.069 1.00 24.53 96 GLY B CA 1
ATOM 1706 C C . GLY B 1 96 ? -33.666 23.755 -10.711 1.00 24.58 96 GLY B C 1
ATOM 1707 O O . GLY B 1 96 ? -32.612 23.509 -10.109 1.00 23.08 96 GLY B O 1
ATOM 1708 N N . ALA B 1 97 ? -34.860 23.445 -10.212 1.00 21.48 97 ALA B N 1
ATOM 1709 C CA . ALA B 1 97 ? -34.925 22.564 -9.034 1.00 22.14 97 ALA B CA 1
ATOM 1710 C C . ALA B 1 97 ? -34.430 21.158 -9.393 1.00 21.55 97 ALA B C 1
ATOM 1711 O O . ALA B 1 97 ? -34.730 20.617 -10.473 1.00 18.82 97 ALA B O 1
ATOM 1713 N N . ASP B 1 98 ? -33.685 20.566 -8.468 1.00 20.23 98 ASP B N 1
ATOM 1714 C CA . ASP B 1 98 ? -33.194 19.208 -8.645 1.00 19.88 98 ASP B CA 1
ATOM 1715 C C . ASP B 1 98 ? -34.311 18.204 -8.462 1.00 20.24 98 ASP B C 1
ATOM 1716 O O . ASP B 1 98 ? -34.233 17.094 -8.956 1.00 19.63 98 ASP B O 1
ATOM 1721 N N . ASP B 1 99 ? -35.357 18.578 -7.748 1.00 19.81 99 ASP B N 1
ATOM 1722 C CA . ASP B 1 99 ? -36.458 17.642 -7.634 1.00 21.74 99 ASP B CA 1
ATOM 1723 C C . ASP B 1 99 ? -37.731 18.361 -7.341 1.00 21.11 99 ASP B C 1
ATOM 1724 O O . ASP B 1 99 ? -37.707 19.544 -7.004 1.00 22.36 99 ASP B O 1
ATOM 1729 N N . TYR B 1 100 ? -38.849 17.654 -7.448 1.00 20.80 100 TYR B N 1
ATOM 1730 C CA . TYR B 1 100 ? -40.162 18.265 -7.231 1.00 21.53 100 TYR B CA 1
ATOM 1731 C C . TYR B 1 100 ? -41.039 17.188 -6.602 1.00 22.83 100 TYR B C 1
ATOM 1732 O O . TYR B 1 100 ? -41.350 16.171 -7.222 1.00 22.81 100 TYR B O 1
ATOM 1741 N N . ILE B 1 101 ? -41.433 17.404 -5.368 1.00 24.55 101 ILE B N 1
ATOM 1742 C CA . ILE B 1 101 ? -42.174 16.404 -4.625 1.00 26.39 101 ILE B CA 1
ATOM 1743 C C . ILE B 1 101 ? -43.494 16.989 -4.161 1.00 26.23 101 ILE B C 1
ATOM 1744 O O . ILE B 1 101 ? -43.536 18.122 -3.695 1.00 26.43 101 ILE B O 1
ATOM 1749 N N . THR B 1 102 ? -44.572 16.225 -4.317 1.00 26.10 102 THR B N 1
ATOM 1750 C CA . THR B 1 102 ? -45.896 16.704 -3.916 1.00 26.85 102 THR B CA 1
ATOM 1751 C C . THR B 1 102 ? -46.326 16.228 -2.545 1.00 27.93 102 THR B C 1
ATOM 1752 O O . THR B 1 102 ? -45.966 15.120 -2.106 1.00 27.52 102 THR B O 1
ATOM 1756 N N . LYS B 1 103 ? -47.088 17.092 -1.875 1.00 28.62 103 LYS B N 1
ATOM 1757 C CA . LYS B 1 103 ? -47.786 16.748 -0.639 1.00 30.51 103 LYS B CA 1
ATOM 1758 C C . LYS B 1 103 ? -49.147 16.184 -1.034 1.00 31.83 103 LYS B C 1
ATOM 1759 O O . LYS B 1 103 ? -49.822 16.767 -1.897 1.00 32.85 103 LYS B O 1
ATOM 1765 N N . PRO B 1 104 ? -49.572 15.100 -0.390 1.00 32.25 104 PRO B N 1
ATOM 1766 C CA . PRO B 1 104 ? -48.819 14.483 0.703 1.00 31.91 104 PRO B CA 1
ATOM 1767 C C . PRO B 1 104 ? -47.709 13.578 0.182 1.00 30.15 104 PRO B C 1
ATOM 1768 O O . PRO B 1 104 ? -47.790 13.073 -0.931 1.00 30.16 104 PRO B O 1
ATOM 1772 N N . PHE B 1 105 ? -46.704 13.339 1.007 1.00 27.86 105 PHE B N 1
ATOM 1773 C CA . PHE B 1 105 ? -45.501 12.692 0.553 1.00 26.82 105 PHE B CA 1
ATOM 1774 C C . PHE B 1 105 ? -45.139 11.532 1.478 1.00 27.85 105 PHE B C 1
ATOM 1775 O O . PHE B 1 105 ? -45.583 11.491 2.615 1.00 27.19 105 PHE B O 1
ATOM 1783 N N . ASN B 1 106 ? -44.361 10.579 0.963 1.00 27.18 106 ASN B N 1
ATOM 1784 C CA . ASN B 1 106 ? -43.743 9.566 1.794 1.00 29.19 106 ASN B CA 1
ATOM 1785 C C . ASN B 1 106 ? -42.429 10.127 2.373 1.00 27.67 106 ASN B C 1
ATOM 1786 O O . ASN B 1 106 ? -41.546 10.523 1.634 1.00 26.94 106 ASN B O 1
ATOM 1791 N N . PRO B 1 107 ? -42.301 10.174 3.690 1.00 27.85 107 PRO B N 1
ATOM 1792 C CA . PRO B 1 107 ? -41.096 10.744 4.299 1.00 26.01 107 PRO B CA 1
ATOM 1793 C C . PRO B 1 107 ? -39.832 9.990 3.920 1.00 24.99 107 PRO B C 1
ATOM 1794 O O . PRO B 1 107 ? -38.799 10.645 3.843 1.00 24.67 107 PRO B O 1
ATOM 1798 N N . ARG B 1 108 ? -39.874 8.664 3.714 1.00 23.66 108 ARG B N 1
ATOM 1799 C CA . ARG B 1 108 ? -38.656 7.952 3.263 1.00 22.59 108 ARG B CA 1
ATOM 1800 C C . ARG B 1 108 ? -38.222 8.424 1.909 1.00 21.80 108 ARG B C 1
ATOM 1801 O O . ARG B 1 108 ? -37.037 8.516 1.621 1.00 20.58 108 ARG B O 1
ATOM 1809 N N . GLU B 1 109 ? -39.194 8.698 1.052 1.00 22.57 109 GLU B N 1
ATOM 1810 C CA . GLU B 1 109 ? -38.854 9.121 -0.288 1.00 23.12 109 GLU B CA 1
ATOM 1811 C C . GLU B 1 109 ? -38.178 10.481 -0.239 1.00 21.69 109 GLU B C 1
ATOM 1812 O O . GLU B 1 109 ? -37.180 10.703 -0.900 1.00 21.36 109 GLU B O 1
ATOM 1818 N N . LEU B 1 110 ? -38.746 11.395 0.544 1.00 21.09 110 LEU B N 1
ATOM 1819 C CA . LEU B 1 110 ? -38.158 12.701 0.751 1.00 20.55 110 LEU B CA 1
ATOM 1820 C C . LEU B 1 110 ? -36.723 12.581 1.274 1.00 20.72 110 LEU B C 1
ATOM 1821 O O . LEU B 1 110 ? -35.813 13.183 0.726 1.00 20.45 110 LEU B O 1
ATOM 1826 N N . THR B 1 111 ? -36.486 11.782 2.322 1.00 20.42 111 THR B N 1
ATOM 1827 C CA . THR B 1 111 ? -35.135 11.795 2.878 1.00 18.89 111 THR B CA 1
ATOM 1828 C C . THR B 1 111 ? -34.121 11.076 2.035 1.00 17.80 111 THR B C 1
ATOM 1829 O O . THR B 1 111 ? -32.961 11.428 2.067 1.00 17.53 111 THR B O 1
ATOM 1833 N N . ILE B 1 112 ? -34.537 10.066 1.276 1.00 17.68 112 ILE B N 1
ATOM 1834 C CA . ILE B 1 112 ? -33.566 9.376 0.419 1.00 17.87 112 ILE B CA 1
ATOM 1835 C C . ILE B 1 112 ? -33.190 10.242 -0.794 1.00 16.77 112 ILE B C 1
ATOM 1836 O O . ILE B 1 112 ? -32.011 10.353 -1.152 1.00 17.59 112 ILE B O 1
ATOM 1841 N N . ARG B 1 113 ? -34.175 10.928 -1.387 1.00 16.67 113 ARG B N 1
ATOM 1842 C CA . ARG B 1 113 ? -33.875 11.895 -2.451 1.00 17.30 113 ARG B CA 1
ATOM 1843 C C . ARG B 1 113 ? -32.953 13.029 -1.949 1.00 18.31 113 ARG B C 1
ATOM 1844 O O . ARG B 1 113 ? -31.992 13.395 -2.615 1.00 20.23 113 ARG B O 1
ATOM 1852 N N . ALA B 1 114 ? -33.205 13.540 -0.747 1.00 17.97 114 ALA B N 1
ATOM 1853 C CA . ALA B 1 114 ? -32.349 14.580 -0.148 1.00 17.29 114 ALA B CA 1
ATOM 1854 C C . ALA B 1 114 ? -30.938 14.044 0.018 1.00 18.66 114 ALA B C 1
ATOM 1855 O O . ALA B 1 114 ? -29.950 14.701 -0.369 1.00 18.47 114 ALA B O 1
ATOM 1857 N N . ARG B 1 115 ? -30.834 12.831 0.574 1.00 19.26 115 ARG B N 1
ATOM 1858 C CA . ARG B 1 115 ? -29.532 12.218 0.793 1.00 20.12 115 ARG B CA 1
ATOM 1859 C C . ARG B 1 115 ? -28.755 11.995 -0.515 1.00 20.24 115 ARG B C 1
ATOM 1860 O O . ARG B 1 115 ? -27.572 12.343 -0.607 1.00 19.85 115 ARG B O 1
ATOM 1868 N N . ASN B 1 116 ? -29.396 11.419 -1.538 1.00 19.10 116 ASN B N 1
ATOM 1869 C CA . ASN B 1 116 ? -28.672 11.248 -2.810 1.00 20.24 116 ASN B CA 1
ATOM 1870 C C . ASN B 1 116 ? -28.284 12.598 -3.403 1.00 20.64 116 ASN B C 1
ATOM 1871 O O . ASN B 1 116 ? -27.218 12.751 -3.945 1.00 20.71 116 ASN B O 1
ATOM 1876 N N . LEU B 1 117 ? -29.173 13.572 -3.314 1.00 22.03 117 LEU B N 1
ATOM 1877 C CA . LEU B 1 117 ? -28.861 14.907 -3.849 1.00 23.45 117 LEU B CA 1
ATOM 1878 C C . LEU B 1 117 ? -27.664 15.539 -3.085 1.00 24.17 117 LEU B C 1
ATOM 1879 O O . LEU B 1 117 ? -26.710 16.058 -3.677 1.00 24.95 117 LEU B O 1
ATOM 1884 N N . LEU B 1 118 ? -27.687 15.446 -1.767 1.00 23.92 118 LEU B N 1
ATOM 1885 C CA . LEU B 1 118 ? -26.576 15.980 -0.978 1.00 24.62 118 LEU B CA 1
ATOM 1886 C C . LEU B 1 118 ? -25.254 15.281 -1.268 1.00 25.17 118 LEU B C 1
ATOM 1887 O O . LEU B 1 118 ? -24.208 15.940 -1.265 1.00 24.54 118 LEU B O 1
ATOM 1892 N N . SER B 1 119 ? -25.297 13.958 -1.477 1.00 24.64 119 SER B N 1
ATOM 1893 C CA . SER B 1 119 ? -24.097 13.166 -1.808 1.00 27.70 119 SER B CA 1
ATOM 1894 C C . SER B 1 119 ? -23.524 13.687 -3.091 1.00 28.53 119 SER B C 1
ATOM 1895 O O . SER B 1 119 ? -22.313 13.695 -3.276 1.00 29.06 119 SER B O 1
ATOM 1898 N N . ARG B 1 120 ? -24.397 14.106 -3.995 1.00 31.20 120 ARG B N 1
ATOM 1899 C CA . ARG B 1 120 ? -23.944 14.638 -5.278 1.00 34.50 120 ARG B CA 1
ATOM 1900 C C . ARG B 1 120 ? -23.441 16.059 -5.212 1.00 37.21 120 ARG B C 1
ATOM 1901 O O . ARG B 1 120 ? -22.689 16.459 -6.090 1.00 40.77 120 ARG B O 1
ATOM 1909 N N . THR B 1 121 ? -23.875 16.840 -4.219 1.00 36.39 121 THR B N 1
ATOM 1910 C CA . THR B 1 121 ? -23.534 18.269 -4.172 1.00 36.66 121 THR B CA 1
ATOM 1911 C C . THR B 1 121 ? -22.590 18.710 -3.046 1.00 36.90 121 THR B C 1
ATOM 1912 O O . THR B 1 121 ? -22.069 19.797 -3.128 1.00 39.03 121 THR B O 1
#

Sequence (234 aa):
QTPHILIVEDELVTRNTLKSIFEAEGYDVFEATDGAEHQILSEYDINLVIDINLPGKNGLLLARELREQANVALFLTGRDNEVDKILGLEIGADDYITKPFNPRELTIRARNLLSRTQTPHILIVEDELVTRNTLKSIFEAEGYDVFEATDGAEHQILSEYDINLVIDINLPGKNGLLLARELREQANVALFLTGRDNEVDKILGLEIGADDYITKPFNPRELTIRARNLLSRT

GO terms:
  GO:0000976 transcription cis-regulatory region binding (F, IPI)
  GO:0001217 DNA-binding transcription repressor activity (F, IPI)
  GO:0032993 protein-DNA complex (C, IPI)
  GO:0042802 identical protein binding (F, IPI)
  GO:0005515 protein binding (F, IPI)
  GO:0000156 phosphorelay response regulator activity (F, IDA)
  GO:0005829 cytosol (C, IDA)
  GO:0003700 DNA-binding transcription factor activity (F, IDA)
  GO:0045892 negative regulation of DNA-templated transcription (P, IDA)
  GO:0045893 positive regulation of DNA-templated transcription (P, IDA)
  GO:0006355 regulation of DNA-templated transcription (P, IDA)
  GO:0000160 phosphorelay signal transduction system (P, IDA)

Secondary structure (DSSP, 8-state):
-PPEEEEE-S-HHHHHHHHHHHHTTT-EEEEESSS---HHHHHS--SEE---S-SSS-HHHHHHHHHHH---B--EES--SHHHHHHHHHHT-S--EESS--HHHHHHHHHHHHHH-/---EEEEE-S-HHHHHHHHHHHHTTT-EEEEESSS---HHHHHS--SEE---S-SSS-HHHHHHHHHHH---B--EES--SHHHHHHHHHHT-S--EESS--HHHHHHHHHHHHHH-

Solvent-accessible surface area: 11208 Å² total